Protein AF-A0A7V0QJ48-F1 (afdb_monomer)

Structure (mmCIF, N/CA/C/O backbone):
data_AF-A0A7V0QJ48-F1
#
_entry.id   AF-A0A7V0QJ48-F1
#
loop_
_atom_site.group_PDB
_atom_site.id
_atom_site.type_symbol
_atom_site.label_atom_id
_atom_site.label_alt_id
_atom_site.label_comp_id
_atom_site.label_asym_id
_atom_site.label_entity_id
_atom_site.label_seq_id
_atom_site.pdbx_PDB_ins_code
_atom_site.Cartn_x
_atom_site.Cartn_y
_atom_site.Cartn_z
_atom_site.occupancy
_atom_site.B_iso_or_equiv
_atom_site.auth_seq_id
_atom_site.auth_comp_id
_atom_site.auth_asym_id
_atom_site.auth_atom_id
_atom_site.pdbx_PDB_model_num
ATOM 1 N N . MET A 1 1 ? -5.048 -7.982 12.873 1.00 58.50 1 MET A N 1
ATOM 2 C CA . MET A 1 1 ? -5.982 -7.800 11.742 1.00 58.50 1 MET A CA 1
ATOM 3 C C . MET A 1 1 ? -7.217 -6.961 12.113 1.00 58.50 1 MET A C 1
ATOM 5 O O . MET A 1 1 ? -7.184 -5.761 11.868 1.00 58.50 1 MET A O 1
ATOM 9 N N . LYS A 1 2 ? -8.248 -7.500 12.799 1.00 65.44 2 LYS A N 1
ATOM 10 C CA . LYS A 1 2 ? -9.534 -6.794 13.062 1.00 65.44 2 LYS A CA 1
ATOM 11 C C . LYS A 1 2 ? -9.412 -5.415 13.733 1.00 65.44 2 LYS A C 1
ATOM 13 O O . LYS A 1 2 ? -10.101 -4.479 13.341 1.00 65.44 2 LYS A O 1
ATOM 18 N N . ASN A 1 3 ? -8.498 -5.264 14.695 1.00 86.25 3 ASN A N 1
ATOM 19 C CA . ASN A 1 3 ? -8.349 -4.010 15.442 1.00 86.25 3 ASN A CA 1
ATOM 20 C C . ASN A 1 3 ? -7.895 -2.829 14.558 1.00 86.25 3 ASN A C 1
ATOM 22 O O . ASN A 1 3 ? -8.369 -1.711 14.743 1.00 86.25 3 ASN A O 1
ATOM 26 N N . LEU A 1 4 ? -7.010 -3.057 13.576 1.00 91.31 4 LEU A N 1
ATOM 27 C CA . LEU A 1 4 ? -6.484 -1.968 12.746 1.00 91.31 4 LEU A CA 1
ATOM 28 C C . LEU A 1 4 ? -7.520 -1.474 11.731 1.00 91.31 4 LEU A C 1
ATOM 30 O O . LEU A 1 4 ? -7.678 -0.267 11.577 1.00 91.31 4 LEU A O 1
ATOM 34 N N . ILE A 1 5 ? -8.270 -2.390 11.113 1.00 93.69 5 ILE A N 1
ATOM 35 C CA . ILE A 1 5 ? -9.362 -2.052 10.189 1.00 93.69 5 ILE A CA 1
ATOM 36 C C . ILE A 1 5 ? -10.433 -1.235 10.920 1.00 93.69 5 ILE A C 1
ATOM 38 O O . ILE A 1 5 ? -10.793 -0.150 10.474 1.00 93.69 5 ILE A O 1
ATOM 42 N N . GLN A 1 6 ? -10.869 -1.683 12.103 1.00 93.81 6 GLN A N 1
ATOM 43 C CA . GLN A 1 6 ? -11.829 -0.936 12.924 1.00 93.81 6 GLN A CA 1
ATOM 44 C C . GLN A 1 6 ? -11.319 0.467 13.279 1.00 93.81 6 GLN A C 1
ATOM 46 O O . GLN A 1 6 ? -12.062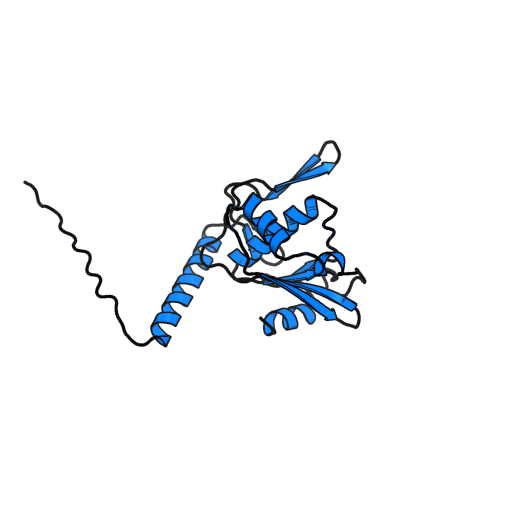 1.442 13.168 1.00 93.81 6 GLN A O 1
ATOM 51 N N . ARG A 1 7 ? -10.036 0.593 13.646 1.00 94.50 7 ARG A N 1
ATOM 52 C CA . ARG A 1 7 ? -9.396 1.895 13.887 1.00 94.50 7 ARG A CA 1
ATOM 53 C C . ARG A 1 7 ? -9.404 2.782 12.643 1.00 94.50 7 ARG A C 1
ATOM 55 O O . ARG A 1 7 ? -9.666 3.974 12.773 1.00 94.50 7 ARG A O 1
ATOM 62 N N . ALA A 1 8 ? -9.159 2.220 11.461 1.00 94.44 8 ALA A N 1
ATOM 63 C CA . ALA A 1 8 ? -9.242 2.935 10.187 1.00 94.44 8 ALA A CA 1
ATOM 64 C C . ALA A 1 8 ? -10.657 3.471 9.929 1.00 94.44 8 ALA A C 1
ATOM 66 O O . ALA A 1 8 ? -10.830 4.637 9.574 1.00 94.44 8 ALA A O 1
ATOM 67 N N . LEU A 1 9 ? -11.680 2.651 10.190 1.00 95.12 9 LEU A N 1
ATOM 68 C CA . LEU A 1 9 ? -13.079 3.022 9.976 1.00 95.12 9 LEU A CA 1
ATOM 69 C C . LEU A 1 9 ? -13.553 4.143 10.908 1.00 95.12 9 LEU A C 1
ATOM 71 O O . LEU A 1 9 ? -14.427 4.911 10.515 1.00 95.12 9 LEU A O 1
ATOM 75 N N . VAL A 1 10 ? -12.970 4.311 12.097 1.00 95.31 10 VAL A N 1
ATOM 76 C CA . VAL A 1 10 ? -13.309 5.425 13.009 1.00 95.31 10 VAL A CA 1
ATOM 77 C C . VAL A 1 10 ? -12.345 6.612 12.924 1.00 95.31 10 VAL A C 1
ATOM 79 O O . VAL A 1 10 ? -12.631 7.677 13.475 1.00 95.31 10 VAL A O 1
ATOM 82 N N . ALA A 1 11 ? -11.211 6.462 12.237 1.00 94.19 11 ALA A N 1
ATOM 83 C CA . ALA A 1 11 ? -10.222 7.521 12.105 1.00 94.19 11 ALA A CA 1
ATOM 84 C C . ALA A 1 11 ? -10.767 8.716 11.299 1.00 94.19 11 ALA A C 1
ATOM 86 O O . ALA A 1 11 ? -11.554 8.571 10.361 1.00 94.19 11 ALA A O 1
ATOM 87 N N . LYS A 1 12 ? -10.328 9.916 11.704 1.00 93.75 12 LYS A N 1
ATOM 88 C CA . LYS A 1 12 ? -10.677 11.213 11.090 1.00 93.75 12 LYS A CA 1
ATOM 89 C C . LYS A 1 12 ? -9.525 11.840 10.298 1.00 93.75 12 LYS A C 1
ATOM 91 O O . LYS A 1 12 ? -9.627 12.975 9.848 1.00 93.75 12 LYS A O 1
ATOM 96 N N . ARG A 1 13 ? -8.391 11.146 10.233 1.00 93.38 13 ARG A N 1
ATOM 97 C CA . ARG A 1 13 ? -7.185 11.555 9.516 1.00 93.38 13 ARG A CA 1
ATOM 98 C C . ARG A 1 13 ? -6.318 10.337 9.248 1.00 93.38 13 ARG A C 1
ATOM 100 O O . ARG A 1 13 ? -6.385 9.353 9.990 1.00 93.38 13 ARG A O 1
ATOM 107 N N . GLU A 1 14 ? -5.470 10.466 8.248 1.00 93.44 14 GLU A N 1
ATOM 108 C CA . GLU A 1 14 ? -4.444 9.487 7.922 1.00 93.44 14 GLU A CA 1
ATOM 109 C C . GLU A 1 14 ? -3.367 9.408 9.009 1.00 93.44 14 GLU A C 1
ATOM 111 O O . GLU A 1 14 ? -3.204 10.289 9.864 1.00 93.44 14 GLU A O 1
ATOM 116 N N . SER A 1 15 ? -2.620 8.311 8.990 1.00 93.12 15 SER A N 1
ATOM 117 C CA . SER A 1 15 ? -1.506 8.076 9.898 1.00 93.12 15 SER A CA 1
ATOM 118 C C . SER A 1 15 ? -0.453 7.192 9.239 1.00 93.12 15 SER A C 1
ATOM 120 O O . SER A 1 15 ? -0.623 6.719 8.116 1.00 93.12 15 SER A O 1
ATOM 122 N N . LYS A 1 16 ? 0.606 6.878 9.991 1.00 92.31 16 LYS A N 1
ATOM 123 C CA . LYS A 1 16 ? 1.624 5.918 9.554 1.00 92.31 16 LYS A CA 1
ATOM 124 C C . LYS A 1 16 ? 1.034 4.582 9.086 1.00 92.31 16 LYS A C 1
ATOM 126 O O . LYS A 1 16 ? 1.540 4.004 8.132 1.00 92.31 16 LYS A O 1
ATOM 131 N N . TYR A 1 17 ? -0.038 4.130 9.734 1.00 95.12 17 TYR A N 1
ATOM 132 C CA . TYR A 1 17 ? -0.639 2.813 9.512 1.00 95.12 17 TYR A CA 1
ATOM 133 C C . TYR A 1 17 ? -1.987 2.869 8.788 1.00 95.12 17 TYR A C 1
ATOM 135 O O . TYR A 1 17 ? -2.579 1.821 8.574 1.00 95.12 17 TYR A O 1
ATOM 143 N N . ILE A 1 18 ? -2.504 4.064 8.483 1.00 96.88 18 ILE A N 1
ATOM 144 C CA . ILE A 1 18 ? -3.827 4.259 7.874 1.00 96.88 18 ILE A CA 1
ATOM 145 C C . ILE A 1 18 ? -3.672 5.242 6.721 1.00 96.88 18 ILE A C 1
ATOM 147 O O . ILE A 1 18 ? -3.254 6.376 6.956 1.00 96.88 18 ILE A O 1
ATOM 151 N N . ASP A 1 19 ? -4.035 4.814 5.520 1.00 97.12 19 ASP A N 1
ATOM 152 C CA . ASP A 1 19 ? -4.019 5.628 4.305 1.00 97.12 19 ASP A CA 1
ATOM 153 C C . ASP A 1 19 ? -5.427 5.707 3.722 1.00 97.12 19 ASP A C 1
ATOM 155 O O . ASP A 1 19 ? -6.117 4.688 3.628 1.00 97.12 19 ASP A O 1
ATOM 159 N N . PHE A 1 20 ? -5.876 6.910 3.375 1.00 97.31 20 PHE A N 1
ATOM 160 C CA . PHE A 1 20 ? -7.198 7.130 2.807 1.00 97.31 20 PHE A CA 1
ATOM 161 C C . PHE A 1 20 ? -7.063 7.489 1.337 1.00 97.31 20 PHE A C 1
ATOM 163 O O . PHE A 1 20 ? -6.348 8.413 0.957 1.00 97.31 20 PHE A O 1
ATOM 170 N N . LYS A 1 21 ? -7.802 6.775 0.493 1.00 95.94 21 LYS A N 1
ATOM 171 C CA . LYS A 1 21 ? -7.893 7.087 -0.929 1.00 95.94 21 LYS A CA 1
ATOM 172 C C . LYS A 1 21 ? -9.340 7.359 -1.282 1.00 95.94 21 LYS A C 1
ATOM 174 O O . LYS A 1 21 ? -10.214 6.535 -1.033 1.00 95.94 21 LYS A O 1
ATOM 179 N N . SER A 1 22 ? -9.600 8.511 -1.889 1.00 96.12 22 SER A N 1
ATOM 180 C CA . SER A 1 22 ? -10.959 8.908 -2.272 1.00 96.12 22 SER A CA 1
ATOM 181 C C . SER A 1 22 ? -11.531 8.031 -3.380 1.00 96.12 22 SER A C 1
ATOM 183 O O . SER A 1 22 ? -12.736 7.784 -3.398 1.00 96.12 22 SER A O 1
ATOM 185 N N . ARG A 1 23 ? -10.658 7.573 -4.280 1.00 94.25 23 ARG A N 1
ATOM 186 C CA . ARG A 1 23 ? -10.936 6.704 -5.422 1.00 94.25 23 ARG A CA 1
ATOM 187 C C . ARG A 1 23 ? -9.690 5.893 -5.765 1.00 94.25 23 ARG A C 1
ATOM 189 O O . ARG A 1 23 ? -8.579 6.307 -5.425 1.00 94.25 23 ARG A O 1
ATOM 196 N N . LEU A 1 24 ? -9.879 4.791 -6.476 1.00 93.44 24 LEU A N 1
ATOM 197 C CA . LEU A 1 24 ? -8.798 4.008 -7.056 1.00 93.44 24 LEU A CA 1
ATOM 198 C C . LEU A 1 24 ? -9.280 3.391 -8.367 1.00 93.44 24 LEU A C 1
ATOM 200 O O . LEU A 1 24 ? -10.223 2.607 -8.355 1.00 93.44 24 LEU A O 1
ATOM 204 N N . ASP A 1 25 ? -8.649 3.771 -9.475 1.00 89.06 25 ASP A N 1
ATOM 205 C CA . ASP A 1 25 ? -9.036 3.330 -10.814 1.00 89.06 25 ASP A CA 1
ATOM 206 C C . ASP A 1 25 ? -7.866 2.617 -11.496 1.00 89.06 25 ASP A C 1
ATOM 208 O O . ASP A 1 25 ? -6.890 3.245 -11.910 1.00 89.06 25 ASP A O 1
ATOM 212 N N . PHE A 1 26 ? -7.957 1.292 -11.599 1.00 88.50 26 PHE A N 1
ATOM 213 C CA . PHE A 1 26 ? -6.922 0.452 -12.200 1.00 88.50 26 PHE A CA 1
ATOM 214 C C . PHE A 1 26 ? -6.891 0.494 -13.733 1.00 88.50 26 PHE A C 1
ATOM 216 O O . PHE A 1 26 ? -5.968 -0.073 -14.323 1.00 88.50 26 PHE A O 1
ATOM 223 N N . SER A 1 27 ? -7.839 1.182 -14.383 1.00 85.75 27 SER A N 1
ATOM 224 C CA . SER A 1 27 ? -7.733 1.497 -15.814 1.00 85.75 27 SER A CA 1
ATOM 225 C C . SER A 1 27 ? -6.639 2.535 -16.086 1.00 85.75 27 SER A C 1
ATOM 227 O O . SER A 1 27 ? -6.072 2.581 -17.179 1.00 85.75 27 SER A O 1
ATOM 229 N N . GLU A 1 28 ? -6.279 3.331 -15.075 1.00 86.38 28 GLU A N 1
ATOM 230 C CA . GLU A 1 28 ? -5.231 4.334 -15.169 1.00 86.38 28 GLU A CA 1
ATOM 231 C C . GLU A 1 28 ? -3.866 3.722 -14.772 1.00 86.38 28 GLU A C 1
ATOM 233 O O . GLU A 1 28 ? -3.677 3.305 -13.625 1.00 86.38 28 GLU A O 1
ATOM 238 N N . PRO A 1 29 ? -2.844 3.711 -15.657 1.00 83.12 29 PRO A N 1
ATOM 239 C CA . PRO A 1 29 ? -1.551 3.074 -15.362 1.00 83.12 29 PRO A CA 1
ATOM 240 C C . PRO A 1 29 ? -0.829 3.631 -14.126 1.00 83.12 29 PRO A C 1
ATOM 242 O O . PRO A 1 29 ? -0.035 2.939 -13.485 1.00 83.12 29 PRO A O 1
ATOM 245 N N . HIS A 1 30 ? -1.091 4.893 -13.783 1.00 89.44 30 HIS A N 1
ATOM 246 C CA . HIS A 1 30 ? -0.491 5.531 -12.618 1.00 89.44 30 HIS A CA 1
ATOM 247 C C . HIS A 1 30 ? -1.012 4.956 -11.296 1.00 89.44 30 HIS A C 1
ATOM 249 O O . HIS A 1 30 ? -0.238 4.856 -10.343 1.00 89.44 30 HIS A O 1
ATOM 255 N N . SER A 1 31 ? -2.278 4.530 -11.248 1.00 93.00 31 SER A N 1
ATOM 256 C CA . SER A 1 31 ? -2.903 3.950 -10.058 1.00 93.00 31 SER A CA 1
ATOM 257 C C . SER A 1 31 ? -2.169 2.697 -9.599 1.00 93.00 31 SER A C 1
ATOM 259 O O . SER A 1 31 ? -1.882 2.558 -8.413 1.00 93.00 31 SER A O 1
ATOM 261 N N . TRP A 1 32 ? -1.768 1.838 -10.541 1.00 94.19 32 TRP A N 1
ATOM 262 C CA . TRP A 1 32 ? -0.960 0.653 -10.248 1.00 94.19 32 TRP A CA 1
ATOM 263 C C . TRP A 1 32 ? 0.360 1.003 -9.571 1.00 94.19 32 TRP A C 1
ATOM 265 O O . TRP A 1 32 ? 0.713 0.413 -8.552 1.00 94.19 32 TRP A O 1
ATOM 275 N N . CYS A 1 33 ? 1.078 1.992 -10.103 1.00 95.56 33 CYS A N 1
ATOM 276 C CA . CYS A 1 33 ? 2.367 2.385 -9.545 1.00 95.56 33 CYS A CA 1
ATOM 277 C C . CYS A 1 33 ? 2.218 2.980 -8.135 1.00 95.56 33 CYS A C 1
ATOM 279 O O . CYS A 1 33 ? 3.010 2.672 -7.247 1.00 95.56 33 CYS A O 1
ATOM 281 N N . GLU A 1 34 ? 1.215 3.828 -7.906 1.00 95.44 34 GLU A N 1
ATOM 282 C CA . GLU A 1 34 ? 1.005 4.437 -6.588 1.00 95.44 34 GLU A CA 1
ATOM 283 C C . GLU A 1 34 ? 0.543 3.397 -5.551 1.00 95.44 34 GLU A C 1
ATOM 285 O O . GLU A 1 34 ? 1.065 3.385 -4.438 1.00 95.44 34 GLU A O 1
ATOM 290 N N . ILE A 1 35 ? -0.341 2.461 -5.921 1.00 96.06 35 ILE A N 1
ATOM 291 C CA . ILE A 1 35 ? -0.787 1.387 -5.018 1.00 96.06 35 ILE A CA 1
ATOM 292 C C . ILE A 1 35 ? 0.329 0.420 -4.660 1.00 96.06 35 ILE A C 1
ATOM 294 O O . ILE A 1 35 ? 0.520 0.142 -3.478 1.00 96.06 35 ILE A O 1
ATOM 298 N N . VAL A 1 36 ? 1.101 -0.050 -5.641 1.00 97.06 36 VAL A N 1
ATOM 299 C CA . VAL A 1 36 ? 2.251 -0.924 -5.375 1.00 97.06 36 VAL A CA 1
ATOM 300 C C . VAL A 1 36 ? 3.231 -0.233 -4.424 1.00 97.06 36 VAL A C 1
ATOM 302 O O . VAL A 1 36 ? 3.697 -0.840 -3.460 1.00 97.06 36 VAL A O 1
ATOM 305 N N . LYS A 1 37 ? 3.500 1.061 -4.636 1.00 97.88 37 LYS A N 1
ATOM 306 C CA . LYS A 1 37 ? 4.360 1.844 -3.743 1.00 97.88 37 LYS A CA 1
ATOM 307 C C . LYS A 1 37 ? 3.822 1.897 -2.319 1.00 97.88 37 LYS A C 1
ATOM 309 O O . LYS A 1 37 ? 4.594 1.715 -1.381 1.00 97.88 37 LYS A O 1
ATOM 314 N N . ASP A 1 38 ? 2.530 2.159 -2.156 1.00 97.75 38 ASP A N 1
ATOM 315 C CA . ASP A 1 38 ? 1.915 2.305 -0.840 1.00 97.75 38 ASP A CA 1
ATOM 316 C C . ASP A 1 38 ? 1.837 0.974 -0.087 1.00 97.75 38 ASP A C 1
ATOM 318 O O . ASP A 1 38 ? 2.163 0.941 1.101 1.00 97.75 38 ASP A O 1
ATOM 322 N N . ILE A 1 39 ? 1.504 -0.127 -0.772 1.00 97.94 39 ILE A N 1
ATOM 323 C CA . ILE A 1 39 ? 1.530 -1.481 -0.198 1.00 97.94 39 ILE A CA 1
ATOM 324 C C . ILE A 1 39 ? 2.942 -1.810 0.295 1.00 97.94 39 ILE A C 1
ATOM 326 O O . ILE A 1 39 ? 3.125 -2.127 1.471 1.00 97.94 39 ILE A O 1
ATOM 330 N N . ILE A 1 40 ? 3.962 -1.653 -0.553 1.00 98.31 40 ILE A N 1
ATOM 331 C CA . ILE A 1 40 ? 5.349 -1.955 -0.175 1.00 98.31 40 ILE A CA 1
ATOM 332 C C . ILE A 1 40 ? 5.844 -1.039 0.951 1.00 98.31 40 ILE A C 1
ATOM 334 O O . ILE A 1 40 ? 6.468 -1.507 1.906 1.00 98.31 40 ILE A O 1
ATOM 338 N N . ALA A 1 41 ? 5.529 0.257 0.903 1.00 98.06 41 ALA A N 1
ATOM 339 C CA . ALA A 1 41 ? 5.899 1.186 1.964 1.00 98.06 41 ALA A CA 1
ATOM 340 C C . ALA A 1 41 ? 5.251 0.819 3.307 1.00 98.06 41 ALA A C 1
ATOM 342 O O . ALA A 1 41 ? 5.910 0.908 4.352 1.00 98.06 41 ALA A O 1
ATOM 343 N N . MET A 1 42 ? 3.981 0.394 3.302 1.00 97.75 42 MET A N 1
ATOM 344 C CA . MET A 1 42 ? 3.306 -0.123 4.495 1.00 97.75 42 MET A CA 1
ATOM 345 C C . MET A 1 42 ? 3.970 -1.396 5.000 1.00 97.75 42 MET A C 1
ATOM 347 O O . MET A 1 42 ? 4.336 -1.449 6.177 1.00 97.75 42 MET A O 1
ATOM 351 N N . ALA A 1 43 ? 4.203 -2.371 4.124 1.00 97.69 43 ALA A N 1
ATOM 352 C CA . ALA A 1 43 ? 4.847 -3.630 4.471 1.00 97.69 43 ALA A CA 1
ATOM 353 C C . ALA A 1 43 ? 6.204 -3.395 5.157 1.00 97.69 43 ALA A C 1
ATOM 355 O O . ALA A 1 43 ? 6.434 -3.843 6.287 1.00 97.69 43 ALA A O 1
ATOM 356 N N . ASN A 1 44 ? 7.066 -2.575 4.550 1.00 97.50 44 ASN A N 1
ATOM 357 C CA . ASN A 1 44 ? 8.382 -2.212 5.089 1.00 97.50 44 ASN A CA 1
ATOM 358 C C . ASN A 1 44 ? 8.294 -1.513 6.457 1.00 97.50 44 ASN A C 1
ATOM 360 O O . ASN A 1 44 ? 9.172 -1.646 7.319 1.00 97.50 44 ASN A O 1
ATOM 364 N N . SER A 1 45 ? 7.188 -0.816 6.704 1.00 96.25 45 SER A N 1
ATOM 365 C CA . SER A 1 45 ? 6.948 -0.037 7.921 1.00 96.25 45 SER A CA 1
ATOM 366 C C . SER A 1 45 ? 6.297 -0.811 9.064 1.00 96.25 45 SER A C 1
ATOM 368 O O . SER A 1 45 ? 6.070 -0.220 10.125 1.00 96.25 45 SER A O 1
ATOM 370 N N . GLY A 1 46 ? 6.051 -2.111 8.881 1.00 94.25 46 GLY A N 1
ATOM 371 C CA . GLY A 1 46 ? 5.399 -2.969 9.871 1.00 94.25 46 GLY A CA 1
ATOM 372 C C . GLY A 1 46 ? 3.909 -3.198 9.614 1.00 94.25 46 GLY A C 1
ATOM 373 O O . GLY A 1 46 ? 3.199 -3.581 10.540 1.00 94.25 46 GLY A O 1
ATOM 374 N N . GLY A 1 47 ? 3.453 -2.969 8.385 1.00 96.12 47 GLY A N 1
ATOM 375 C CA . GLY A 1 47 ? 2.078 -3.169 7.948 1.00 96.12 47 GLY A CA 1
ATOM 376 C C . GLY A 1 47 ? 1.220 -1.911 8.054 1.00 96.12 47 GLY A C 1
ATOM 377 O O . GLY A 1 47 ? 1.663 -0.844 8.492 1.00 96.12 47 GLY A O 1
ATOM 378 N N . GLY A 1 48 ? -0.034 -2.033 7.639 1.00 97.06 48 GLY A N 1
ATOM 379 C CA . GLY A 1 48 ? -0.968 -0.920 7.597 1.00 97.06 48 GLY A CA 1
ATOM 380 C C . GLY A 1 48 ? -2.294 -1.288 6.949 1.00 97.06 48 GLY A C 1
ATOM 381 O O . GLY A 1 48 ? -2.590 -2.456 6.702 1.00 97.06 48 GLY A O 1
ATOM 382 N N . VAL A 1 49 ? -3.114 -0.273 6.711 1.00 97.62 49 VAL A N 1
ATOM 383 C CA . VAL A 1 49 ? -4.382 -0.415 6.010 1.00 97.62 49 VAL A CA 1
ATOM 384 C C . VAL A 1 49 ? -4.602 0.757 5.064 1.00 97.62 49 VAL A C 1
ATOM 386 O O . VAL A 1 49 ? -4.489 1.918 5.467 1.00 97.62 49 VAL A O 1
ATOM 389 N N . LEU A 1 50 ? -4.937 0.445 3.816 1.00 97.75 50 LEU A N 1
ATOM 390 C CA . LEU A 1 50 ? -5.438 1.404 2.842 1.00 97.75 50 LEU A CA 1
ATOM 391 C C . LEU A 1 50 ? -6.959 1.285 2.801 1.00 97.75 50 LEU A C 1
ATOM 393 O O . LEU A 1 50 ? -7.494 0.182 2.684 1.00 97.75 50 LEU A O 1
ATOM 397 N N . VAL A 1 51 ? -7.659 2.411 2.904 1.00 97.75 51 VAL A N 1
ATOM 398 C CA . VAL A 1 51 ? -9.121 2.464 2.820 1.00 97.75 51 VAL A CA 1
ATOM 399 C C . VAL A 1 51 ? -9.518 3.306 1.618 1.00 97.75 51 VAL A C 1
ATOM 401 O O . VAL A 1 51 ? -9.250 4.508 1.575 1.00 97.75 51 VAL A O 1
ATOM 404 N N . ILE A 1 52 ? -10.162 2.663 0.650 1.00 97.94 52 ILE A N 1
ATOM 405 C CA . ILE A 1 52 ? -10.590 3.261 -0.607 1.00 97.94 52 ILE A CA 1
ATOM 406 C C . ILE A 1 52 ? -12.067 3.652 -0.488 1.00 97.94 52 ILE A C 1
ATOM 408 O O . ILE A 1 52 ? -12.889 2.888 0.019 1.00 97.94 52 ILE A O 1
ATOM 412 N N . GLY A 1 53 ? -12.394 4.851 -0.966 1.00 97.31 53 GLY A N 1
ATOM 413 C CA . GLY A 1 53 ? -13.706 5.480 -0.844 1.00 97.31 53 GLY A CA 1
ATOM 414 C C . GLY A 1 53 ? -13.801 6.489 0.304 1.00 97.31 53 GLY A C 1
ATOM 415 O O . GLY A 1 53 ? -14.908 6.884 0.667 1.00 97.31 53 GLY A O 1
ATOM 416 N N . LEU A 1 54 ? -12.670 6.912 0.888 1.00 97.62 54 LEU A N 1
ATOM 417 C CA . LEU A 1 54 ? -12.616 7.931 1.944 1.00 97.62 54 LEU A CA 1
ATOM 418 C C . LEU A 1 54 ? -11.827 9.172 1.515 1.00 97.62 54 LEU A C 1
ATOM 420 O O . LEU A 1 54 ? -10.775 9.070 0.890 1.00 97.62 54 LEU A O 1
ATOM 424 N N . ASP A 1 55 ? -12.305 10.354 1.902 1.00 96.31 55 ASP A N 1
ATOM 425 C CA . ASP A 1 55 ? -11.525 11.590 1.819 1.00 96.31 55 ASP A CA 1
ATOM 426 C C . ASP A 1 55 ? -10.412 11.637 2.891 1.00 96.31 55 ASP A C 1
ATOM 428 O O . ASP A 1 55 ? -10.326 10.796 3.790 1.00 96.31 55 ASP A O 1
ATOM 432 N N . ASN A 1 56 ? -9.574 12.674 2.849 1.00 94.00 56 ASN A N 1
ATOM 433 C CA . ASN A 1 56 ? -8.487 12.877 3.817 1.00 94.00 56 ASN A CA 1
ATOM 434 C C . ASN A 1 56 ? -8.958 13.135 5.268 1.00 94.00 56 ASN A C 1
ATOM 436 O O . ASN A 1 56 ? -8.148 13.111 6.198 1.00 94.00 56 ASN A O 1
ATOM 440 N N . LYS A 1 57 ? -10.259 13.369 5.480 1.00 94.06 57 LYS A N 1
ATOM 441 C CA . LYS A 1 57 ? -10.913 13.516 6.790 1.00 94.06 57 LYS A CA 1
ATOM 442 C C . LYS A 1 57 ? -11.627 12.229 7.225 1.00 94.06 57 LYS A C 1
ATOM 444 O O . LYS A 1 57 ? -12.266 12.202 8.279 1.00 94.06 57 LYS A O 1
ATOM 449 N N . GLY A 1 58 ? -11.515 11.156 6.441 1.00 94.44 58 GLY A N 1
ATOM 450 C CA . GLY A 1 58 ? -12.149 9.870 6.694 1.00 94.44 58 GLY A CA 1
ATOM 451 C C . GLY A 1 58 ? -13.653 9.852 6.417 1.00 94.44 58 GLY A C 1
ATOM 452 O O . GLY A 1 58 ? -14.345 8.982 6.949 1.00 94.44 58 GLY A O 1
ATOM 453 N N . ASN A 1 59 ? -14.200 10.789 5.643 1.00 96.75 59 ASN A N 1
ATOM 454 C CA . ASN A 1 59 ? -15.603 10.752 5.231 1.00 96.75 59 ASN A CA 1
ATOM 455 C C . ASN A 1 59 ? -15.771 9.941 3.941 1.00 96.75 59 ASN A C 1
ATOM 457 O O . ASN A 1 59 ? -14.941 10.079 3.044 1.00 96.75 59 ASN A O 1
ATOM 461 N N . PRO A 1 60 ? -16.838 9.127 3.826 1.00 97.19 60 PRO A N 1
ATOM 462 C CA . PRO A 1 60 ? -17.157 8.442 2.580 1.00 97.19 60 PRO A CA 1
ATOM 463 C C . PRO A 1 60 ? -17.342 9.417 1.418 1.00 97.19 60 PRO A C 1
ATOM 465 O O . PRO A 1 60 ? -18.016 10.435 1.570 1.00 97.19 60 PRO A O 1
ATOM 468 N N . THR A 1 61 ? -16.761 9.090 0.268 1.00 96.62 61 THR A N 1
ATOM 469 C CA . THR A 1 61 ? -16.849 9.895 -0.961 1.00 96.62 61 THR A CA 1
ATOM 470 C C . THR A 1 61 ? -18.018 9.493 -1.857 1.00 96.62 61 THR A C 1
ATOM 472 O O . THR A 1 61 ? -18.355 10.234 -2.775 1.00 96.62 61 THR A O 1
ATOM 475 N N . GLY A 1 62 ? -18.629 8.330 -1.605 1.00 93.75 62 GLY A N 1
ATOM 476 C CA . GLY A 1 62 ? -19.641 7.737 -2.484 1.00 93.75 62 GLY A CA 1
ATOM 477 C C . GLY A 1 62 ? -19.063 6.984 -3.688 1.00 93.75 62 GLY A C 1
ATOM 478 O O . GLY A 1 62 ? -19.826 6.566 -4.550 1.00 93.75 62 GLY A O 1
ATOM 479 N N . PHE A 1 63 ? -17.739 6.812 -3.754 1.00 95.56 63 PHE A N 1
ATOM 480 C CA . PHE A 1 63 ? -17.080 5.969 -4.753 1.00 95.56 63 PHE A CA 1
ATOM 481 C C . PHE A 1 63 ? -17.575 4.518 -4.661 1.00 95.56 63 PHE A C 1
ATOM 483 O O . PHE A 1 63 ? -17.680 3.985 -3.557 1.00 95.56 63 PHE A O 1
ATOM 490 N N . ASP A 1 64 ? -17.848 3.887 -5.806 1.00 95.00 64 ASP A N 1
ATOM 491 C CA . ASP A 1 64 ? -18.167 2.460 -5.871 1.00 95.00 64 ASP A CA 1
ATOM 492 C C . ASP A 1 64 ? -16.873 1.632 -5.795 1.00 95.00 64 ASP A C 1
ATOM 494 O O . ASP A 1 64 ? -16.056 1.699 -6.716 1.00 95.00 64 ASP A O 1
ATOM 498 N N . PRO A 1 65 ? -16.649 0.864 -4.713 1.00 95.75 65 PRO A N 1
ATOM 499 C CA . PRO A 1 65 ? -15.423 0.099 -4.541 1.00 95.75 65 PRO A CA 1
ATOM 500 C C . PRO A 1 65 ? -15.378 -1.194 -5.363 1.00 95.75 65 PRO A C 1
ATOM 502 O O . PRO A 1 65 ? -14.352 -1.870 -5.299 1.00 95.75 65 PRO A O 1
ATOM 505 N N . ALA A 1 66 ? -16.436 -1.556 -6.102 1.00 95.06 66 ALA A N 1
ATOM 506 C CA . ALA A 1 66 ? -16.504 -2.817 -6.849 1.00 95.06 66 ALA A CA 1
ATOM 507 C C . ALA A 1 66 ? -15.251 -3.106 -7.704 1.00 95.06 66 ALA A C 1
ATOM 509 O O . ALA A 1 66 ? -14.679 -4.175 -7.522 1.00 95.06 66 ALA A O 1
ATOM 510 N N . PRO A 1 67 ? -14.688 -2.157 -8.486 1.00 92.88 67 PRO A N 1
ATOM 511 C CA . PRO A 1 67 ? -13.483 -2.427 -9.282 1.00 92.88 67 PRO A CA 1
ATOM 512 C C . PRO A 1 67 ? -12.241 -2.808 -8.463 1.00 92.88 67 PRO A C 1
ATOM 514 O O . PRO A 1 67 ? -11.314 -3.414 -8.990 1.00 92.88 67 PRO A O 1
ATOM 517 N N . VAL A 1 68 ? -12.189 -2.412 -7.187 1.00 94.88 68 VAL A N 1
ATOM 518 C CA . VAL A 1 68 ? -11.103 -2.777 -6.268 1.00 94.88 68 VAL A CA 1
ATOM 519 C C . VAL A 1 68 ? -11.398 -4.104 -5.578 1.00 94.88 68 VAL A C 1
ATOM 521 O O . VAL A 1 68 ? -10.476 -4.871 -5.338 1.00 94.88 68 VAL A O 1
ATOM 524 N N . LEU A 1 69 ? -12.664 -4.365 -5.244 1.00 95.38 69 LEU A N 1
ATOM 525 C CA . LEU A 1 69 ? -13.104 -5.598 -4.585 1.00 95.38 69 LEU A CA 1
ATOM 526 C C . LEU A 1 69 ? -13.100 -6.806 -5.524 1.00 95.38 69 LEU A C 1
ATOM 528 O O . LEU A 1 69 ? -12.841 -7.914 -5.072 1.00 95.38 69 LEU A O 1
ATOM 532 N N . ASP A 1 70 ? -13.363 -6.581 -6.809 1.00 94.19 70 ASP A N 1
ATOM 533 C CA . ASP A 1 70 ? -13.354 -7.610 -7.852 1.00 94.19 70 ASP A CA 1
ATOM 534 C C . ASP A 1 70 ? -11.928 -7.943 -8.325 1.00 94.19 70 ASP A C 1
ATOM 536 O O . ASP A 1 70 ? -11.731 -8.828 -9.160 1.00 94.19 70 ASP A O 1
ATOM 540 N N . LEU A 1 71 ? -10.925 -7.217 -7.825 1.00 92.19 71 LEU A N 1
ATOM 541 C CA . LEU A 1 71 ? -9.534 -7.449 -8.166 1.00 92.19 71 LEU A CA 1
ATOM 542 C C . LEU A 1 71 ? -9.025 -8.718 -7.480 1.00 92.19 71 LEU A C 1
ATOM 544 O O . LEU A 1 71 ? -9.064 -8.833 -6.256 1.00 92.19 71 LEU A O 1
ATOM 548 N N . ASP A 1 72 ? -8.481 -9.635 -8.273 1.00 92.69 72 ASP A N 1
ATOM 549 C CA . ASP A 1 72 ? -7.772 -10.800 -7.754 1.00 92.69 72 ASP A CA 1
ATOM 550 C C . ASP A 1 72 ? -6.438 -10.365 -7.120 1.00 92.69 72 ASP A C 1
ATOM 552 O O . ASP A 1 72 ? -5.639 -9.645 -7.732 1.00 92.69 72 ASP A O 1
ATOM 556 N N . GLU A 1 73 ? -6.189 -10.810 -5.888 1.00 94.25 73 GLU A N 1
ATOM 557 C CA . GLU A 1 73 ? -4.947 -10.556 -5.154 1.00 94.25 73 GLU A CA 1
ATOM 558 C C . GLU A 1 73 ? -3.724 -11.047 -5.943 1.00 94.25 73 GLU A C 1
ATOM 560 O O . GLU A 1 73 ? -2.694 -10.372 -5.941 1.00 94.25 73 GLU A O 1
ATOM 565 N N . ALA A 1 74 ? -3.859 -12.125 -6.725 1.00 95.31 74 ALA A N 1
ATOM 566 C CA . ALA A 1 74 ? -2.793 -12.627 -7.591 1.00 95.31 74 ALA A CA 1
ATOM 567 C C . ALA A 1 74 ? -2.334 -11.586 -8.629 1.00 95.31 74 ALA A C 1
ATOM 569 O O . ALA A 1 74 ? -1.138 -11.432 -8.868 1.00 95.31 74 ALA A O 1
ATOM 570 N N . VAL A 1 75 ? -3.256 -10.790 -9.186 1.00 94.94 75 VAL A N 1
ATOM 571 C CA . VAL A 1 75 ? -2.919 -9.731 -10.158 1.00 94.94 75 VAL A CA 1
ATOM 572 C C . VAL A 1 75 ? -2.092 -8.628 -9.495 1.00 94.94 75 VAL A C 1
ATOM 574 O O . VAL A 1 75 ? -1.172 -8.067 -10.099 1.00 94.94 75 VAL A O 1
ATOM 577 N N . VAL A 1 76 ? -2.397 -8.308 -8.236 1.00 95.25 76 VAL A N 1
ATOM 578 C CA . VAL A 1 76 ? -1.611 -7.346 -7.456 1.00 95.25 76 VAL A CA 1
ATOM 579 C C . VAL A 1 76 ? -0.236 -7.922 -7.136 1.00 95.25 76 VAL A C 1
ATOM 581 O O . VAL A 1 76 ? 0.756 -7.211 -7.302 1.00 95.25 76 VAL A O 1
ATOM 584 N N . THR A 1 77 ? -0.155 -9.193 -6.741 1.00 97.12 77 THR A N 1
ATOM 585 C CA . THR A 1 77 ? 1.109 -9.891 -6.475 1.00 97.12 77 THR A CA 1
ATOM 586 C C . THR A 1 77 ? 2.011 -9.925 -7.708 1.00 97.12 77 THR A C 1
ATOM 588 O O . THR A 1 77 ? 3.170 -9.522 -7.601 1.00 97.12 77 THR A O 1
ATOM 591 N N . ASP A 1 78 ? 1.487 -10.272 -8.886 1.00 97.12 78 ASP A N 1
ATOM 592 C CA . ASP A 1 78 ? 2.231 -10.258 -10.155 1.00 97.12 78 ASP A CA 1
ATOM 593 C C . ASP A 1 78 ? 2.751 -8.851 -10.490 1.00 97.12 78 ASP A C 1
ATOM 595 O O . ASP A 1 78 ? 3.888 -8.650 -10.937 1.00 97.12 78 ASP A O 1
ATOM 599 N N . CYS A 1 79 ? 1.921 -7.833 -10.244 1.00 95.19 79 CYS A N 1
ATOM 600 C CA . CYS A 1 79 ? 2.305 -6.443 -10.449 1.00 95.19 79 CYS A CA 1
ATOM 601 C C . CYS A 1 79 ? 3.419 -6.017 -9.481 1.00 95.19 79 CYS A C 1
ATOM 603 O O . CYS A 1 79 ? 4.354 -5.326 -9.890 1.00 95.19 79 CYS A O 1
ATOM 605 N N . ILE A 1 80 ? 3.368 -6.449 -8.219 1.00 97.56 80 ILE A N 1
ATOM 606 C CA . ILE A 1 80 ? 4.436 -6.210 -7.244 1.00 97.56 80 ILE A CA 1
ATOM 607 C C . ILE A 1 80 ? 5.723 -6.917 -7.683 1.00 97.56 80 ILE A C 1
ATOM 609 O O . ILE A 1 80 ? 6.766 -6.261 -7.769 1.00 97.56 80 ILE A O 1
ATOM 613 N N . GLU A 1 81 ? 5.652 -8.204 -8.029 1.00 98.00 81 GLU A N 1
ATOM 614 C CA . GLU A 1 81 ? 6.796 -9.010 -8.466 1.00 98.00 81 GLU A CA 1
ATOM 615 C C . GLU A 1 81 ? 7.509 -8.360 -9.654 1.00 98.00 81 GLU A C 1
ATOM 617 O O . GLU A 1 81 ? 8.736 -8.231 -9.663 1.00 98.00 81 GLU A O 1
ATOM 622 N N . LYS A 1 82 ? 6.752 -7.837 -10.625 1.00 97.31 82 LYS A N 1
ATOM 623 C CA . LYS A 1 82 ? 7.307 -7.121 -11.780 1.00 97.31 82 LYS A CA 1
ATOM 624 C C . LYS A 1 82 ? 8.299 -6.024 -11.381 1.00 97.31 82 LYS A C 1
ATOM 626 O O . LYS A 1 82 ? 9.282 -5.825 -12.112 1.00 97.31 82 LYS A O 1
ATOM 631 N N . TYR A 1 83 ? 8.046 -5.311 -10.280 1.00 97.81 83 TYR A N 1
ATOM 632 C CA . TYR A 1 83 ? 8.842 -4.167 -9.828 1.00 97.81 83 TYR A CA 1
ATOM 633 C C . TYR A 1 83 ? 9.826 -4.477 -8.694 1.00 97.81 83 TYR A C 1
ATOM 635 O O . TYR A 1 83 ? 10.801 -3.736 -8.547 1.00 97.81 83 TYR A O 1
ATOM 643 N N . THR A 1 84 ? 9.602 -5.531 -7.908 1.00 97.81 84 THR A N 1
ATOM 644 C CA . THR A 1 84 ? 10.419 -5.876 -6.726 1.00 97.81 84 THR A CA 1
ATOM 645 C C . THR A 1 84 ? 11.219 -7.167 -6.898 1.00 97.81 84 THR A C 1
ATOM 647 O O . THR A 1 84 ? 12.214 -7.359 -6.206 1.00 97.81 84 THR A O 1
ATOM 650 N N . GLY A 1 85 ? 10.820 -8.035 -7.831 1.00 97.31 85 GLY A N 1
ATOM 651 C CA . GLY A 1 85 ? 11.348 -9.392 -7.978 1.00 97.31 85 GLY A CA 1
ATOM 652 C C . GLY A 1 85 ? 10.885 -10.356 -6.881 1.00 97.31 85 GLY A C 1
ATOM 653 O O . GLY A 1 85 ? 11.477 -11.420 -6.736 1.00 97.31 85 GLY A O 1
ATOM 654 N N . ILE A 1 86 ? 9.881 -9.976 -6.083 1.00 96.25 86 ILE A N 1
ATOM 655 C CA . ILE A 1 86 ? 9.357 -10.771 -4.969 1.00 96.25 86 ILE A CA 1
ATOM 656 C C . ILE A 1 86 ? 7.853 -10.960 -5.150 1.00 96.25 86 ILE A C 1
ATOM 658 O O . ILE A 1 86 ? 7.120 -9.980 -5.301 1.00 96.25 86 ILE A O 1
ATOM 662 N N . GLN A 1 87 ? 7.399 -12.208 -5.042 1.00 95.88 87 GLN A N 1
ATOM 663 C CA . GLN A 1 87 ? 5.985 -12.539 -4.889 1.00 95.88 87 GLN A CA 1
ATOM 664 C C . GLN A 1 87 ? 5.542 -12.198 -3.469 1.00 95.88 87 GLN A C 1
ATOM 666 O O . GLN A 1 87 ? 5.743 -12.963 -2.530 1.00 95.88 87 GLN A O 1
ATOM 671 N N . PHE A 1 88 ? 5.027 -10.985 -3.300 1.00 96.62 88 PHE A N 1
ATOM 672 C CA . PHE A 1 88 ? 4.469 -10.527 -2.036 1.00 96.62 88 PHE A CA 1
ATOM 673 C C . PHE A 1 88 ? 2.960 -10.771 -2.033 1.00 96.62 88 PHE A C 1
ATOM 675 O O . PHE A 1 88 ? 2.247 -10.200 -2.855 1.00 96.62 88 PHE A O 1
ATOM 682 N N . ASP A 1 89 ? 2.492 -11.589 -1.097 1.00 95.06 89 ASP A N 1
ATOM 683 C CA . ASP A 1 89 ? 1.097 -12.018 -0.925 1.00 95.06 89 ASP A CA 1
ATOM 684 C C . ASP A 1 89 ? 0.560 -11.733 0.491 1.00 95.06 89 ASP A C 1
ATOM 686 O O . ASP A 1 89 ? -0.586 -12.034 0.809 1.00 95.06 89 ASP A O 1
ATOM 690 N N . ALA A 1 90 ? 1.364 -11.103 1.354 1.00 96.44 90 ALA A N 1
ATOM 691 C CA . ALA A 1 90 ? 0.991 -10.790 2.733 1.00 96.44 90 ALA A CA 1
ATOM 692 C C . ALA A 1 90 ? 0.115 -9.521 2.819 1.00 96.44 90 ALA A C 1
ATOM 694 O O . ALA A 1 90 ? 0.418 -8.555 3.531 1.00 96.44 90 ALA A O 1
ATOM 695 N N . PHE A 1 91 ? -0.972 -9.499 2.051 1.00 97.31 91 PHE A N 1
ATOM 696 C CA . PHE A 1 91 ? -2.028 -8.497 2.100 1.00 97.31 91 PHE A CA 1
ATOM 697 C C . PHE A 1 91 ? -3.381 -9.149 1.800 1.00 97.31 91 PHE A C 1
ATOM 699 O O . PHE A 1 91 ? -3.439 -10.243 1.264 1.00 97.31 91 PHE A O 1
ATOM 706 N N . THR A 1 92 ? -4.474 -8.481 2.166 1.00 96.94 92 THR A N 1
ATOM 707 C CA . THR A 1 92 ? -5.835 -8.947 1.858 1.00 96.94 92 THR A CA 1
ATOM 708 C C . THR A 1 92 ? -6.715 -7.795 1.408 1.00 96.94 92 THR A C 1
ATOM 710 O O . THR A 1 92 ? -6.612 -6.689 1.954 1.00 96.94 92 THR A O 1
ATOM 713 N N . ILE A 1 93 ? -7.599 -8.049 0.446 1.00 96.88 93 ILE A N 1
ATOM 714 C CA . ILE A 1 93 ? -8.620 -7.112 -0.025 1.00 96.88 93 ILE A CA 1
ATOM 715 C C . ILE A 1 93 ? -9.973 -7.546 0.543 1.00 96.88 93 ILE A C 1
ATOM 717 O O . ILE A 1 93 ? -10.381 -8.698 0.447 1.00 96.88 93 ILE A O 1
ATOM 721 N N . SER A 1 94 ? -10.687 -6.624 1.187 1.00 96.31 94 SER A N 1
ATOM 722 C CA . SER A 1 94 ? -11.989 -6.925 1.786 1.00 96.31 94 SER A CA 1
ATOM 723 C C . SER A 1 94 ? -12.954 -5.753 1.707 1.00 96.31 94 SER A C 1
ATOM 725 O O . SER A 1 94 ? -12.555 -4.587 1.719 1.00 96.31 94 SER A O 1
ATOM 727 N N . GLU A 1 95 ? -14.246 -6.067 1.679 1.00 97.38 95 GLU A N 1
ATOM 728 C CA . GLU A 1 95 ? -15.300 -5.065 1.783 1.00 97.38 95 GLU A CA 1
ATOM 729 C C . GLU A 1 95 ? -15.525 -4.657 3.243 1.00 97.38 95 GLU A C 1
ATOM 731 O O . GLU A 1 95 ? -15.577 -5.491 4.149 1.00 97.38 95 GLU A O 1
ATOM 736 N N . GLN A 1 96 ? -15.687 -3.354 3.470 1.00 96.75 96 GLN A N 1
ATOM 737 C CA . GLN A 1 96 ? -16.141 -2.790 4.738 1.00 96.75 96 GLN A CA 1
ATOM 738 C C . GLN A 1 96 ? -17.246 -1.759 4.499 1.00 96.75 96 GLN A C 1
ATOM 740 O O . GLN A 1 96 ? -17.408 -1.234 3.399 1.00 96.75 96 GLN A O 1
ATOM 745 N N . THR A 1 97 ? -17.988 -1.415 5.551 1.00 96.12 97 THR A N 1
ATOM 746 C CA . THR A 1 97 ? -19.048 -0.400 5.479 1.00 96.12 97 THR A CA 1
ATOM 747 C C . THR A 1 97 ? -18.800 0.726 6.476 1.00 96.12 97 THR A C 1
ATOM 749 O O . THR A 1 97 ? -18.498 0.486 7.647 1.00 96.12 97 THR A O 1
ATOM 752 N N . LYS A 1 98 ? -18.984 1.978 6.042 1.00 95.81 98 LYS A N 1
ATOM 753 C CA . LYS A 1 98 ? -18.960 3.162 6.915 1.00 95.81 98 LYS A CA 1
ATOM 754 C C . LYS A 1 98 ? -20.122 4.083 6.578 1.00 95.81 98 LYS A C 1
ATOM 756 O O . LYS A 1 98 ? -20.222 4.576 5.462 1.00 95.81 98 LYS A O 1
ATOM 761 N N . LYS A 1 99 ? -20.988 4.354 7.563 1.00 93.88 99 LYS A N 1
ATOM 762 C CA . LYS A 1 99 ? -22.176 5.220 7.400 1.00 93.88 99 LYS A CA 1
ATOM 763 C C . LYS A 1 99 ? -23.069 4.805 6.209 1.00 93.88 99 LYS A C 1
ATOM 765 O O . LYS A 1 99 ? -23.581 5.667 5.508 1.00 93.88 99 LYS A O 1
ATOM 770 N N . GLY A 1 100 ? -23.209 3.500 5.961 1.00 94.06 100 GLY A N 1
ATOM 771 C CA . GLY A 1 100 ? -24.000 2.956 4.847 1.00 94.06 100 GLY A CA 1
ATOM 772 C C . GLY A 1 100 ? -23.299 2.930 3.483 1.00 94.06 100 GLY A C 1
ATOM 773 O O . GLY A 1 100 ? -23.855 2.377 2.545 1.00 94.06 100 GLY A O 1
ATOM 774 N N . TYR A 1 101 ? -22.080 3.466 3.368 1.00 97.00 101 TYR A N 1
ATOM 775 C CA . TYR A 1 101 ? -21.284 3.396 2.142 1.00 97.00 101 TYR A CA 1
ATOM 776 C C . TYR A 1 101 ? -20.350 2.187 2.172 1.00 97.00 101 TYR A C 1
ATOM 778 O O . TYR A 1 101 ? -19.687 1.946 3.188 1.00 97.00 101 TYR A O 1
ATOM 786 N N . ARG A 1 102 ? -20.290 1.456 1.055 1.00 97.62 102 ARG A N 1
ATOM 787 C CA . ARG A 1 102 ? -19.322 0.377 0.819 1.00 97.62 102 ARG A CA 1
ATOM 788 C C . ARG A 1 102 ? -17.934 0.975 0.596 1.00 97.62 102 ARG A C 1
ATOM 790 O O . ARG A 1 102 ? -17.805 2.023 -0.028 1.00 97.62 102 ARG A O 1
ATOM 797 N N . LEU A 1 103 ? -16.910 0.308 1.112 1.00 98.06 103 LEU A N 1
ATOM 798 C CA . LEU A 1 103 ? -15.503 0.685 1.005 1.00 98.06 103 LEU A CA 1
ATOM 799 C C . LEU A 1 103 ? -14.678 -0.559 0.673 1.00 98.06 103 LEU A C 1
ATOM 801 O O . LEU A 1 103 ? -14.975 -1.639 1.189 1.00 98.06 103 LEU A O 1
ATOM 805 N N . ALA A 1 104 ? -13.606 -0.392 -0.100 1.00 97.88 104 ALA A N 1
ATOM 806 C CA . ALA A 1 104 ? -12.576 -1.419 -0.222 1.00 97.88 104 ALA A CA 1
ATOM 807 C C . ALA A 1 104 ? -11.468 -1.162 0.798 1.00 97.88 104 ALA A C 1
ATOM 809 O O . ALA A 1 104 ? -11.016 -0.028 0.984 1.00 97.88 104 ALA A O 1
ATOM 810 N N . VAL A 1 105 ? -11.031 -2.222 1.465 1.00 97.69 105 VAL A N 1
ATOM 811 C CA . VAL A 1 105 ? -9.968 -2.179 2.460 1.00 97.69 105 VAL A CA 1
ATOM 812 C C . VAL A 1 105 ? -8.873 -3.148 2.065 1.00 97.69 105 VAL A C 1
ATOM 814 O O . VAL A 1 105 ? -9.117 -4.348 1.987 1.00 97.69 105 VAL A O 1
ATOM 817 N N . ILE A 1 106 ? -7.667 -2.613 1.880 1.00 97.62 106 ILE A N 1
ATOM 818 C CA . ILE A 1 106 ? -6.451 -3.395 1.663 1.00 97.62 106 ILE A CA 1
ATOM 819 C C . ILE A 1 106 ? -5.687 -3.423 2.984 1.00 97.62 106 ILE A C 1
ATOM 821 O O . ILE A 1 106 ? -5.147 -2.403 3.422 1.00 97.62 106 ILE A O 1
ATOM 825 N N . PHE A 1 107 ? -5.672 -4.571 3.653 1.00 97.75 107 PHE A N 1
ATOM 826 C CA . PHE A 1 107 ? -4.861 -4.785 4.847 1.00 97.75 107 PHE A CA 1
ATOM 827 C C . PHE A 1 107 ? -3.502 -5.339 4.432 1.00 97.75 107 PHE A C 1
ATOM 829 O O . PHE A 1 107 ? -3.451 -6.332 3.723 1.00 97.75 107 PHE A O 1
ATOM 836 N N . VAL A 1 108 ? -2.415 -4.713 4.882 1.00 98.06 108 VAL A N 1
ATOM 837 C CA . VAL A 1 108 ? -1.044 -5.085 4.513 1.00 98.06 108 VAL A CA 1
ATOM 838 C C . VAL A 1 108 ? -0.285 -5.518 5.757 1.00 98.06 108 VAL A C 1
ATOM 840 O O . VAL A 1 108 ? -0.237 -4.785 6.753 1.00 98.06 108 VAL A O 1
ATOM 843 N N . GLU A 1 109 ? 0.340 -6.687 5.702 1.00 96.25 109 GLU A N 1
ATOM 844 C CA . GLU A 1 109 ? 1.175 -7.198 6.781 1.00 96.25 109 GLU A CA 1
ATOM 845 C C . GLU A 1 109 ? 2.591 -6.627 6.733 1.00 96.25 109 GLU A C 1
ATOM 847 O O . GLU A 1 109 ? 3.098 -6.184 5.704 1.00 96.25 109 GLU A O 1
ATOM 852 N N . GLY A 1 110 ? 3.233 -6.588 7.899 1.00 94.94 110 GLY A N 1
ATOM 853 C CA . GLY A 1 110 ? 4.604 -6.116 8.012 1.00 94.94 110 GLY A CA 1
ATOM 854 C C . GLY A 1 110 ? 5.597 -7.176 7.560 1.00 94.94 110 GLY A C 1
ATOM 855 O O . GLY A 1 110 ? 5.537 -8.306 8.031 1.00 94.94 110 GLY A O 1
ATOM 856 N N . VAL A 1 111 ? 6.571 -6.788 6.739 1.00 94.38 111 VAL A N 1
ATOM 857 C CA . VAL A 1 111 ? 7.663 -7.690 6.350 1.00 94.38 111 VAL A CA 1
ATOM 858 C C . VAL A 1 111 ? 8.818 -7.650 7.334 1.00 94.38 111 VAL A C 1
ATOM 860 O O . VAL A 1 111 ? 9.026 -6.673 8.080 1.00 94.38 111 VAL A O 1
ATOM 863 N N . SER A 1 112 ? 9.578 -8.742 7.305 1.00 89.25 112 SER A N 1
ATOM 864 C CA . SER A 1 112 ? 10.788 -8.897 8.088 1.00 89.25 112 SER A CA 1
ATOM 865 C C . SER A 1 112 ? 11.984 -8.193 7.489 1.00 89.25 112 SER A C 1
ATOM 867 O O . SER A 1 112 ? 12.651 -7.404 8.158 1.00 89.25 112 SER A O 1
ATOM 869 N N . ILE A 1 113 ? 12.197 -8.412 6.206 1.00 92.44 113 ILE A N 1
ATOM 870 C CA . ILE A 1 113 ? 13.263 -7.789 5.447 1.00 92.44 113 ILE A CA 1
ATOM 871 C C . ILE A 1 113 ? 12.610 -6.743 4.542 1.00 92.44 113 ILE A C 1
ATOM 873 O O . ILE A 1 113 ? 11.680 -7.091 3.813 1.00 92.44 113 ILE A O 1
ATOM 877 N N . PRO A 1 114 ? 13.037 -5.466 4.594 1.00 96.75 114 PRO A N 1
ATOM 878 C CA . PRO A 1 114 ? 12.482 -4.443 3.721 1.00 96.75 114 PRO A CA 1
ATOM 879 C C . PRO A 1 114 ? 12.622 -4.806 2.240 1.00 96.75 114 PRO A C 1
ATOM 881 O O . PRO A 1 114 ? 13.708 -5.142 1.771 1.00 96.75 114 PRO A O 1
ATOM 884 N N . ILE A 1 115 ? 11.519 -4.691 1.509 1.00 97.81 115 ILE A N 1
ATOM 885 C CA . ILE A 1 115 ? 11.432 -4.931 0.073 1.00 97.81 115 ILE A CA 1
ATOM 886 C C . ILE A 1 115 ? 11.963 -3.707 -0.678 1.00 97.81 115 ILE A C 1
ATOM 888 O O . ILE A 1 115 ? 11.552 -2.568 -0.423 1.00 97.81 115 ILE A O 1
ATOM 892 N N . VAL A 1 116 ? 12.868 -3.960 -1.622 1.00 97.88 116 VAL A N 1
ATOM 893 C CA . VAL A 1 116 ? 13.507 -2.960 -2.485 1.00 97.88 116 VAL A CA 1
ATOM 894 C C . VAL A 1 116 ? 12.836 -2.988 -3.859 1.00 97.88 116 VAL A C 1
ATOM 896 O O . VAL A 1 116 ? 12.547 -4.057 -4.393 1.00 97.88 116 VAL A O 1
ATOM 899 N N . PHE A 1 117 ? 12.635 -1.824 -4.471 1.00 98.25 117 PHE A N 1
ATOM 900 C CA . PHE A 1 117 ? 12.246 -1.755 -5.878 1.00 98.25 117 PHE A CA 1
ATOM 901 C C . PHE A 1 117 ? 13.454 -1.995 -6.785 1.00 98.25 117 PHE A C 1
ATOM 903 O O . PHE A 1 117 ? 14.447 -1.281 -6.686 1.00 98.25 117 PHE A O 1
ATOM 910 N 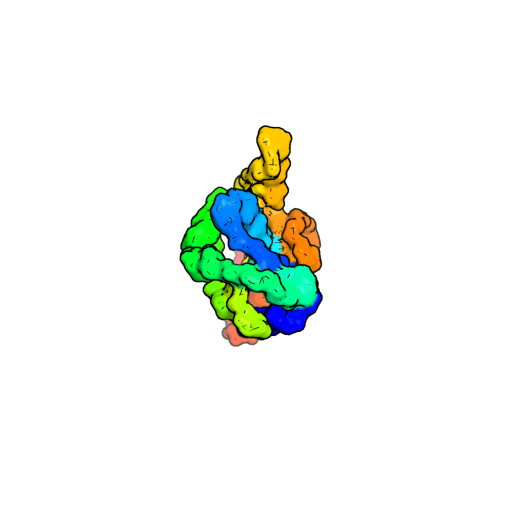N . ILE A 1 118 ? 13.372 -2.957 -7.703 1.00 98.06 118 ILE A N 1
ATOM 911 C CA . ILE A 1 118 ? 14.439 -3.267 -8.672 1.00 98.06 118 ILE A CA 1
ATOM 912 C C . ILE A 1 118 ? 14.212 -2.605 -10.037 1.00 98.06 118 ILE A C 1
ATOM 914 O O . ILE A 1 118 ? 15.142 -2.493 -10.833 1.00 98.06 118 ILE A O 1
ATOM 918 N N . LYS A 1 119 ? 12.991 -2.129 -10.309 1.00 97.56 119 LYS A N 1
ATOM 919 C CA . LYS A 1 119 ? 12.634 -1.371 -11.519 1.00 97.56 119 LYS A CA 1
ATOM 920 C C . LYS A 1 119 ? 11.907 -0.076 -11.144 1.00 97.56 119 LYS A C 1
ATOM 922 O O . LYS A 1 119 ? 11.198 -0.060 -10.138 1.00 97.56 119 LYS A O 1
ATOM 927 N N . PRO A 1 120 ? 12.050 1.006 -11.931 1.00 97.00 120 PRO A N 1
ATOM 928 C CA . PRO A 1 120 ? 11.302 2.233 -11.695 1.00 97.00 120 PRO A CA 1
ATOM 929 C C . PRO A 1 120 ? 9.831 2.076 -12.105 1.00 97.00 120 PRO A C 1
ATOM 931 O O . PRO A 1 120 ? 9.513 1.404 -13.088 1.00 97.00 120 PRO A O 1
ATOM 934 N N . GLY A 1 121 ? 8.944 2.747 -11.375 1.00 95.81 121 GLY A N 1
ATOM 935 C CA . GLY A 1 121 ? 7.531 2.892 -11.714 1.00 95.81 121 GLY A CA 1
ATOM 936 C C . GLY A 1 121 ? 7.276 4.285 -12.266 1.00 95.81 121 GLY A C 1
ATOM 937 O O . GLY A 1 121 ? 7.019 5.211 -11.495 1.00 95.81 121 GLY A O 1
ATOM 938 N N . THR A 1 122 ? 7.373 4.447 -13.585 1.00 94.19 122 THR A N 1
ATOM 939 C CA . THR A 1 122 ? 7.197 5.737 -14.272 1.00 94.19 122 THR A CA 1
ATOM 940 C C . THR A 1 122 ? 5.954 5.702 -15.151 1.00 94.19 122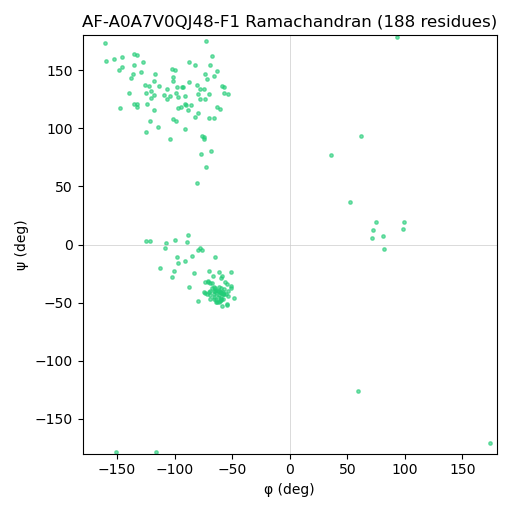 THR A C 1
ATOM 942 O O . THR A 1 122 ? 5.731 4.734 -15.874 1.00 94.19 122 THR A O 1
ATOM 945 N N . TYR A 1 123 ? 5.161 6.771 -15.121 1.00 91.31 123 TYR A N 1
ATOM 946 C CA . TYR A 1 123 ? 3.964 6.924 -15.946 1.00 91.31 123 TYR A CA 1
ATOM 947 C C . TYR A 1 123 ? 3.882 8.322 -16.565 1.00 91.31 123 TYR A C 1
ATOM 949 O O . TYR A 1 123 ? 4.433 9.296 -16.042 1.00 91.31 123 TYR A O 1
ATOM 957 N N . ALA A 1 124 ? 3.191 8.427 -17.699 1.00 87.12 124 ALA A N 1
ATOM 958 C CA . ALA A 1 124 ? 2.916 9.705 -18.343 1.00 87.12 124 ALA A CA 1
ATOM 959 C C . ALA A 1 124 ? 1.829 10.471 -17.570 1.00 87.12 124 ALA A C 1
ATOM 961 O O . ALA A 1 124 ? 0.804 9.907 -17.198 1.00 87.12 124 ALA A O 1
ATOM 962 N N . VAL A 1 125 ? 2.066 11.759 -17.324 1.00 83.75 125 VAL A N 1
ATOM 963 C CA . VAL A 1 1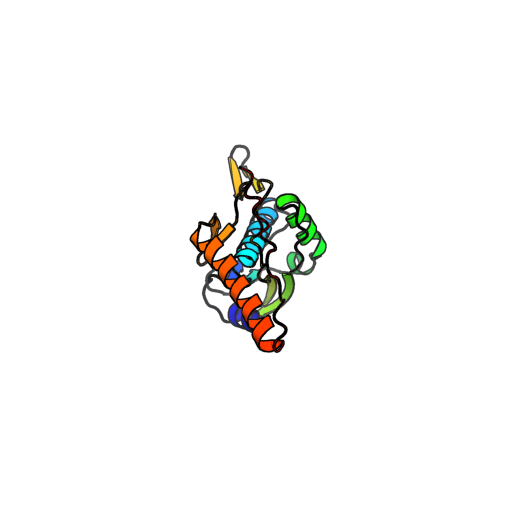25 ? 1.094 12.714 -16.758 1.00 83.75 125 VAL A CA 1
ATOM 964 C C . VAL A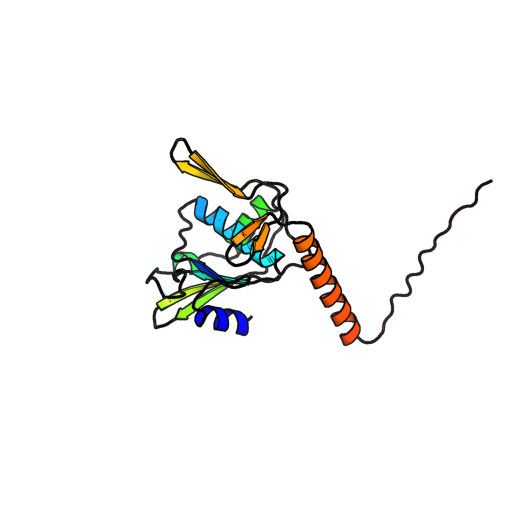 1 125 ? 0.519 13.605 -17.863 1.00 83.75 125 VAL A C 1
ATOM 966 O O . VAL A 1 125 ? -0.600 14.094 -17.756 1.00 83.75 125 VAL A O 1
ATOM 969 N N . SER A 1 126 ? 1.294 13.819 -18.926 1.00 82.94 126 SER A N 1
ATOM 970 C CA . SER A 1 126 ? 0.888 14.444 -20.185 1.00 82.94 126 SER A CA 1
ATOM 971 C C . SER A 1 126 ? 1.892 14.075 -21.281 1.00 82.94 126 SER A C 1
ATOM 973 O O . SER A 1 126 ? 2.953 13.524 -20.975 1.00 82.94 126 SER A O 1
ATOM 975 N N . ASP A 1 127 ? 1.616 14.445 -22.534 1.00 76.75 127 ASP A N 1
ATOM 976 C CA . ASP A 1 127 ? 2.456 14.144 -23.710 1.00 76.75 127 ASP A CA 1
ATOM 977 C C . ASP A 1 127 ? 3.941 14.512 -23.554 1.00 76.75 127 ASP A C 1
ATOM 979 O O . ASP A 1 127 ? 4.801 13.958 -24.234 1.00 76.75 127 ASP A O 1
ATOM 983 N N . ARG A 1 128 ? 4.269 15.455 -22.660 1.00 83.12 128 ARG A N 1
ATOM 984 C CA . ARG A 1 128 ? 5.645 15.929 -22.430 1.00 83.12 128 ARG A CA 1
ATOM 985 C C . ARG A 1 128 ? 6.138 15.756 -20.999 1.00 83.12 128 ARG A C 1
ATOM 987 O O . ARG A 1 128 ? 7.237 16.205 -20.683 1.00 83.12 128 ARG A O 1
ATOM 994 N N . LYS A 1 129 ? 5.342 15.153 -20.114 1.00 88.31 129 LYS A N 1
ATOM 995 C CA . LYS A 1 129 ? 5.684 15.047 -18.695 1.00 88.31 129 LYS A CA 1
ATOM 996 C C . LYS A 1 129 ? 5.479 13.631 -18.199 1.00 88.31 129 LYS A C 1
ATOM 998 O O . LYS A 1 129 ? 4.360 13.130 -18.154 1.00 88.31 129 LYS A O 1
ATOM 1003 N N . GLN A 1 130 ? 6.569 13.024 -17.754 1.00 90.75 130 GLN A N 1
ATOM 1004 C CA . GLN A 1 130 ? 6.539 11.777 -17.004 1.00 90.75 130 GLN A CA 1
ATOM 1005 C C . GLN A 1 130 ? 6.689 12.063 -15.511 1.00 90.75 130 GLN A C 1
ATOM 1007 O O . GLN A 1 130 ? 7.316 13.046 -15.108 1.00 90.75 130 GLN A O 1
ATOM 1012 N N . LYS A 1 131 ? 6.096 11.201 -14.689 1.00 93.00 131 LYS A N 1
ATOM 1013 C CA . LYS A 1 131 ? 6.264 11.200 -13.240 1.00 93.00 131 LYS A CA 1
ATOM 1014 C C . LYS A 1 131 ? 6.709 9.816 -12.796 1.00 93.00 131 LYS A C 1
ATOM 1016 O O . LYS A 1 131 ? 6.172 8.806 -13.241 1.00 93.00 131 LYS A O 1
ATOM 1021 N N . THR A 1 132 ? 7.672 9.799 -11.887 1.00 94.06 132 THR A N 1
ATOM 1022 C CA . THR A 1 132 ? 8.174 8.585 -11.249 1.00 94.06 132 THR A CA 1
ATOM 1023 C C . THR A 1 132 ? 7.485 8.421 -9.900 1.00 94.06 132 THR A C 1
ATOM 1025 O O . THR A 1 132 ? 7.631 9.275 -9.024 1.00 94.06 132 THR A O 1
ATOM 1028 N N . ALA A 1 133 ? 6.719 7.345 -9.726 1.00 94.88 133 ALA A N 1
ATOM 1029 C CA . ALA A 1 133 ? 6.147 6.974 -8.434 1.00 94.88 133 ALA A CA 1
ATOM 1030 C C . ALA A 1 133 ? 7.244 6.506 -7.476 1.00 94.88 133 ALA A C 1
ATOM 1032 O O . ALA A 1 133 ? 7.284 6.951 -6.327 1.00 94.88 133 ALA A O 1
ATOM 1033 N N . PHE A 1 134 ? 8.119 5.626 -7.974 1.00 97.00 134 PHE A N 1
ATOM 1034 C CA . PHE A 1 134 ? 9.237 5.034 -7.251 1.00 97.00 134 PHE A CA 1
ATOM 1035 C C . PHE A 1 134 ? 10.431 4.742 -8.168 1.00 97.00 134 PHE A C 1
ATOM 1037 O O . PHE A 1 134 ? 10.261 4.454 -9.355 1.00 97.00 134 PHE A O 1
ATOM 1044 N N . SER A 1 135 ? 11.637 4.806 -7.606 1.00 97.06 135 SER A N 1
ATOM 1045 C CA . SER A 1 135 ? 12.902 4.575 -8.313 1.00 97.06 135 SER A CA 1
ATOM 1046 C C . SER A 1 135 ? 13.475 3.185 -8.029 1.00 97.06 135 SER A C 1
ATOM 1048 O O . SER A 1 135 ? 13.298 2.642 -6.938 1.00 97.06 135 SER A O 1
ATOM 1050 N N . ALA A 1 136 ? 14.219 2.631 -8.990 1.00 97.50 136 ALA A N 1
ATOM 1051 C CA . ALA A 1 136 ? 14.998 1.412 -8.774 1.00 97.50 136 ALA A CA 1
ATOM 1052 C C . ALA A 1 136 ? 16.090 1.620 -7.705 1.00 97.50 136 ALA A C 1
ATOM 1054 O O . ALA A 1 136 ? 16.605 2.726 -7.531 1.00 97.50 136 ALA A O 1
ATOM 1055 N N . GLY A 1 137 ? 16.425 0.559 -6.972 1.00 97.25 137 GLY A N 1
ATOM 1056 C CA . GLY A 1 137 ? 17.373 0.564 -5.856 1.00 97.25 137 GLY A CA 1
ATOM 1057 C C . GLY A 1 137 ? 16.866 1.266 -4.593 1.00 97.25 137 GLY A C 1
ATOM 1058 O O . GLY A 1 137 ? 17.627 1.430 -3.645 1.00 97.25 137 GLY A O 1
ATOM 1059 N N . THR A 1 138 ? 15.602 1.699 -4.562 1.00 97.56 138 THR A N 1
ATOM 1060 C CA . THR A 1 138 ? 15.053 2.475 -3.444 1.00 97.56 138 THR A CA 1
ATOM 1061 C C . THR A 1 138 ? 14.114 1.622 -2.597 1.00 97.56 138 THR A C 1
ATOM 1063 O O . THR A 1 138 ? 13.240 0.924 -3.113 1.00 97.56 138 THR A O 1
ATOM 1066 N N . VAL A 1 139 ? 14.280 1.707 -1.277 1.00 97.62 139 VAL A N 1
ATOM 1067 C CA . VAL A 1 139 ? 13.351 1.139 -0.293 1.00 97.62 139 VAL A CA 1
ATOM 1068 C C . VAL A 1 139 ? 12.424 2.249 0.167 1.00 97.62 139 VAL A C 1
ATOM 1070 O O . VAL A 1 139 ? 12.899 3.297 0.599 1.00 97.62 139 VAL A O 1
ATOM 1073 N N . TYR A 1 140 ? 11.115 2.031 0.088 1.00 98.12 140 TYR A N 1
ATOM 1074 C CA . TYR A 1 140 ? 10.125 3.008 0.542 1.00 98.12 140 TYR A CA 1
ATOM 1075 C C . TYR A 1 140 ? 9.564 2.624 1.907 1.00 98.12 140 TYR A C 1
ATOM 1077 O O . TYR A 1 140 ? 9.375 1.443 2.199 1.00 98.12 140 TYR A O 1
ATOM 1085 N N . PHE A 1 141 ? 9.288 3.634 2.728 1.00 97.69 141 PHE A N 1
ATOM 1086 C CA . PHE A 1 141 ? 8.692 3.510 4.055 1.00 97.69 141 PHE A CA 1
ATOM 1087 C C . PHE A 1 141 ? 7.587 4.552 4.252 1.00 97.69 141 PHE A C 1
ATOM 1089 O O . PHE A 1 141 ? 7.474 5.531 3.516 1.00 97.69 141 PHE A O 1
ATOM 1096 N N . ARG A 1 142 ? 6.759 4.335 5.275 1.00 95.75 142 ARG A N 1
ATOM 1097 C CA . ARG A 1 142 ? 5.694 5.236 5.708 1.00 95.75 142 ARG A CA 1
ATOM 1098 C C . ARG A 1 142 ? 6.232 6.248 6.710 1.00 95.75 142 ARG A C 1
ATOM 1100 O O . ARG A 1 142 ? 6.561 5.896 7.849 1.00 95.75 142 ARG A O 1
ATOM 1107 N N . HIS A 1 143 ? 6.206 7.517 6.321 1.00 94.25 143 HIS A N 1
ATOM 1108 C CA . HIS A 1 143 ? 6.449 8.669 7.183 1.00 94.25 143 HIS A CA 1
ATOM 1109 C C . HIS A 1 143 ? 5.170 9.493 7.302 1.00 94.25 143 HIS A C 1
ATOM 1111 O O . HIS A 1 143 ? 4.781 10.241 6.405 1.00 94.25 143 HIS A O 1
ATOM 1117 N N . GLY A 1 144 ? 4.463 9.324 8.422 1.00 91.00 144 GLY A N 1
ATOM 1118 C CA . GLY A 1 144 ? 3.122 9.888 8.559 1.00 91.00 144 GLY A CA 1
ATOM 1119 C C . GLY A 1 144 ? 2.197 9.330 7.475 1.00 91.00 144 GLY A C 1
ATOM 1120 O O . GLY A 1 144 ? 2.086 8.120 7.337 1.00 91.00 144 GLY A O 1
ATOM 1121 N N . ALA A 1 145 ? 1.550 10.202 6.708 1.00 90.00 145 ALA A N 1
ATOM 1122 C CA . ALA A 1 145 ? 0.636 9.808 5.634 1.00 90.00 145 ALA A CA 1
ATOM 1123 C C . ALA A 1 145 ? 1.322 9.601 4.267 1.00 90.00 145 ALA A C 1
ATOM 1125 O O . ALA A 1 145 ? 0.642 9.467 3.257 1.00 90.00 145 ALA A O 1
ATOM 1126 N N . LYS A 1 146 ? 2.661 9.621 4.198 1.00 93.62 146 LYS A N 1
ATOM 1127 C CA . LYS A 1 146 ? 3.402 9.566 2.930 1.00 93.62 146 LYS A CA 1
ATOM 1128 C C . LYS A 1 146 ? 4.267 8.320 2.815 1.00 93.62 146 LYS A C 1
ATOM 1130 O O . LYS A 1 146 ? 4.836 7.859 3.803 1.00 93.62 146 LYS A O 1
ATOM 1135 N N . SER A 1 147 ? 4.389 7.834 1.584 1.00 96.56 147 SER A N 1
ATOM 1136 C CA . SER A 1 147 ? 5.306 6.769 1.179 1.00 96.56 147 SER A CA 1
ATOM 1137 C C . SER A 1 147 ? 6.552 7.405 0.556 1.00 96.56 147 SER A C 1
ATOM 1139 O O . SER A 1 147 ? 6.489 7.949 -0.549 1.00 96.56 147 SER A O 1
ATOM 1141 N N . GLU A 1 148 ? 7.667 7.388 1.284 1.00 96.69 148 GLU A N 1
ATOM 1142 C CA . GLU A 1 148 ? 8.891 8.139 0.970 1.00 96.69 148 GLU A CA 1
ATOM 1143 C C . GLU A 1 148 ? 10.124 7.223 0.950 1.00 96.69 148 GLU A C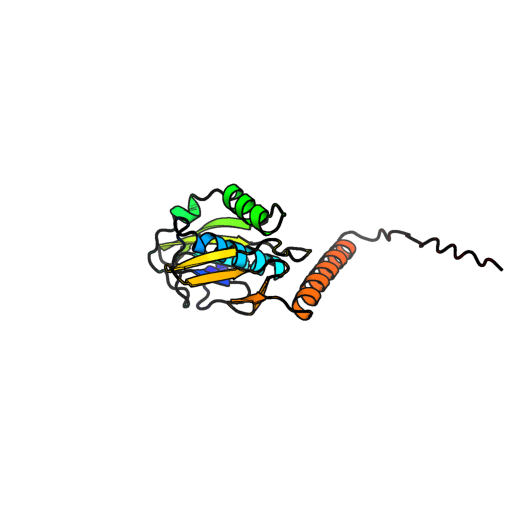 1
ATOM 1145 O O . GLU A 1 148 ? 10.099 6.161 1.582 1.00 96.69 148 GLU A O 1
ATOM 1150 N N . PRO A 1 149 ? 11.206 7.606 0.243 1.00 97.75 149 PRO A N 1
ATOM 1151 C CA . PRO A 1 149 ? 12.477 6.901 0.329 1.00 97.75 149 PRO A CA 1
ATOM 1152 C C . PRO A 1 149 ? 12.943 6.784 1.781 1.00 97.75 149 PRO A C 1
ATOM 1154 O O . PRO A 1 149 ? 12.978 7.766 2.527 1.00 97.75 149 PRO A O 1
ATOM 1157 N N . GLY A 1 150 ? 13.293 5.566 2.171 1.00 95.06 150 GLY A N 1
ATOM 1158 C CA . GLY A 1 150 ? 13.813 5.262 3.490 1.00 95.06 150 GLY A CA 1
ATOM 1159 C C . GLY A 1 150 ? 15.204 5.821 3.708 1.00 95.06 150 GLY A C 1
ATOM 1160 O O . GLY A 1 150 ? 15.996 5.983 2.780 1.00 95.06 150 GLY A O 1
ATOM 1161 N N . ASN A 1 151 ? 15.520 6.047 4.974 1.00 95.00 151 ASN A N 1
ATOM 1162 C CA . ASN A 1 151 ? 16.870 6.343 5.427 1.00 95.00 151 ASN A CA 1
ATOM 1163 C C . ASN A 1 151 ? 17.381 5.234 6.365 1.00 95.00 151 ASN A C 1
ATOM 1165 O O . ASN A 1 151 ? 16.695 4.256 6.673 1.00 95.00 151 ASN A O 1
ATOM 1169 N N . THR A 1 152 ? 18.603 5.406 6.867 1.00 94.44 152 THR A N 1
ATOM 1170 C CA . THR A 1 152 ? 19.254 4.463 7.788 1.00 94.44 152 THR A CA 1
ATOM 1171 C C . THR A 1 152 ? 18.420 4.153 9.034 1.0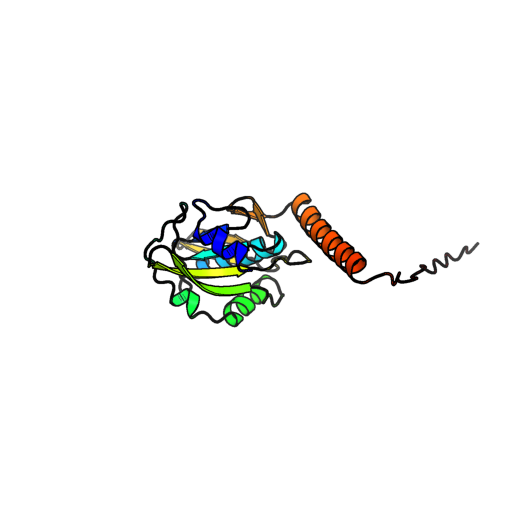0 94.44 152 THR A C 1
ATOM 1173 O O . THR A 1 152 ? 18.455 3.032 9.538 1.00 94.44 152 THR A O 1
ATOM 1176 N N . ASN A 1 153 ? 17.655 5.118 9.549 1.00 94.12 153 ASN A N 1
ATOM 1177 C CA . ASN A 1 153 ? 16.814 4.918 10.725 1.00 94.12 153 ASN A CA 1
ATOM 1178 C C . ASN A 1 153 ? 15.611 4.014 10.429 1.00 94.12 153 ASN A C 1
ATOM 1180 O O . ASN A 1 153 ? 15.170 3.278 11.308 1.00 94.12 153 ASN A O 1
ATOM 1184 N N . ASP A 1 154 ? 15.085 4.048 9.208 1.00 95.25 154 ASP A N 1
ATOM 1185 C CA . ASP A 1 154 ? 13.968 3.189 8.809 1.00 95.25 154 ASP A CA 1
ATOM 1186 C C . ASP A 1 154 ? 14.419 1.739 8.663 1.00 95.25 154 ASP A C 1
ATOM 1188 O O . ASP A 1 154 ? 13.776 0.833 9.198 1.00 95.25 15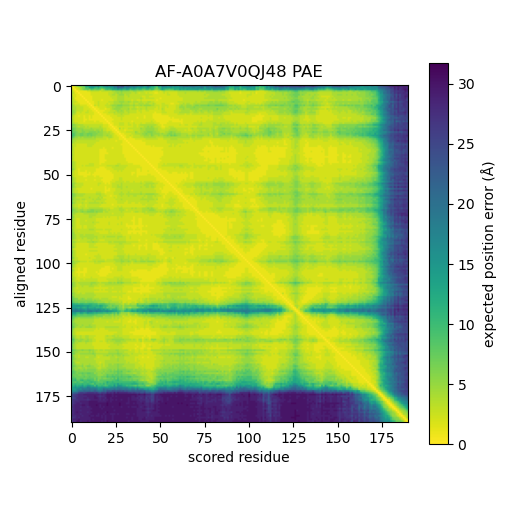4 ASP A O 1
ATOM 1192 N N . LEU A 1 155 ? 15.592 1.536 8.056 1.00 93.12 155 LEU A N 1
ATOM 1193 C CA . LEU A 1 155 ? 16.253 0.232 8.005 1.00 93.12 155 LEU A CA 1
ATOM 1194 C C . LEU A 1 155 ? 16.543 -0.299 9.413 1.00 93.12 155 LEU A C 1
ATOM 1196 O O . LEU A 1 155 ? 16.189 -1.436 9.719 1.00 93.12 155 LEU A O 1
ATOM 1200 N N . ARG A 1 156 ? 17.109 0.537 10.298 1.00 93.50 156 ARG A N 1
ATOM 1201 C CA . ARG A 1 156 ? 17.346 0.177 11.705 1.00 93.50 156 ARG A CA 1
ATOM 1202 C C . ARG A 1 156 ? 16.058 -0.299 12.376 1.00 93.50 156 ARG A C 1
ATOM 1204 O O . ARG A 1 156 ? 16.042 -1.392 12.929 1.00 93.50 156 ARG A O 1
ATOM 1211 N N . LYS A 1 157 ? 14.971 0.474 12.284 1.00 92.62 157 LYS A N 1
ATOM 1212 C CA . LYS A 1 157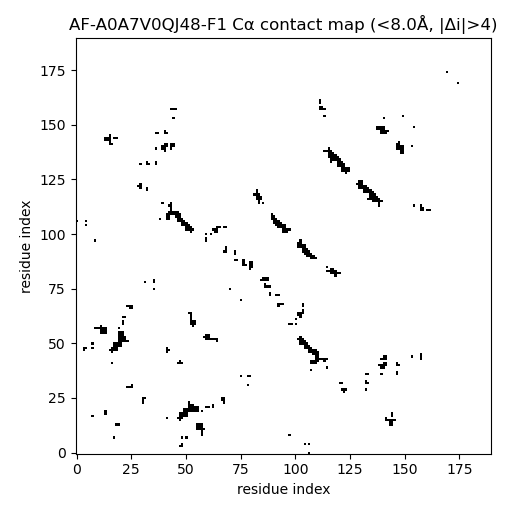 ? 13.675 0.118 12.888 1.00 92.62 157 LYS A CA 1
ATOM 1213 C C . LYS A 1 157 ? 13.100 -1.179 12.325 1.00 92.62 157 LYS A C 1
ATOM 1215 O O . LYS A 1 157 ? 12.455 -1.926 13.059 1.00 92.62 157 LYS A O 1
ATOM 1220 N N . ALA A 1 158 ? 13.279 -1.438 11.030 1.00 91.31 158 ALA A N 1
ATOM 1221 C CA . ALA A 1 158 ? 12.835 -2.687 10.423 1.00 91.31 158 ALA A CA 1
ATOM 1222 C C . ALA A 1 158 ? 13.611 -3.888 10.984 1.00 91.31 158 ALA A C 1
ATOM 1224 O O . ALA A 1 158 ? 12.992 -4.871 11.387 1.00 91.31 158 ALA A O 1
ATOM 1225 N N . ILE A 1 159 ? 14.937 -3.768 11.095 1.00 90.62 159 ILE A N 1
ATOM 1226 C CA . ILE A 1 159 ? 15.809 -4.802 11.669 1.00 90.62 159 ILE A CA 1
ATOM 1227 C C . ILE A 1 159 ? 15.486 -5.026 13.152 1.00 90.62 159 ILE A C 1
ATOM 1229 O O . ILE A 1 159 ? 15.283 -6.161 13.574 1.00 90.62 159 ILE A O 1
ATOM 1233 N N . GLU A 1 160 ? 15.374 -3.956 13.943 1.00 91.75 160 GLU A N 1
ATOM 1234 C CA . GLU A 1 160 ? 15.026 -4.028 15.369 1.00 91.75 160 GLU A CA 1
ATOM 1235 C C . GLU A 1 160 ? 13.680 -4.725 15.589 1.00 91.75 160 GLU A C 1
ATOM 1237 O O . GLU A 1 160 ? 13.571 -5.595 16.452 1.00 91.75 160 GLU A O 1
ATOM 1242 N N . ARG A 1 161 ? 12.670 -4.414 14.764 1.00 89.44 161 ARG A N 1
ATOM 1243 C CA . ARG A 1 161 ? 11.366 -5.090 14.807 1.00 89.44 161 ARG A CA 1
ATOM 1244 C C . ARG A 1 161 ? 11.504 -6.602 14.618 1.00 89.44 161 ARG A C 1
ATOM 1246 O O . ARG A 1 161 ? 10.800 -7.350 15.288 1.00 89.44 161 ARG A O 1
ATOM 1253 N N . GLN A 1 162 ? 12.403 -7.054 13.746 1.00 87.25 162 GLN A N 1
ATOM 1254 C CA . GLN A 1 162 ? 12.639 -8.485 13.547 1.00 87.25 162 GLN A CA 1
ATOM 1255 C C . GLN A 1 162 ? 13.404 -9.140 14.676 1.00 87.25 162 GLN A C 1
ATOM 1257 O O . GLN A 1 162 ? 13.023 -10.226 15.108 1.00 87.25 162 GLN A O 1
ATOM 1262 N N . LEU A 1 163 ? 14.429 -8.473 15.197 1.00 88.75 163 LEU A N 1
ATOM 1263 C CA . LEU A 1 163 ? 15.151 -8.966 16.364 1.00 88.75 163 LEU A CA 1
ATOM 1264 C C . LEU A 1 163 ? 14.205 -9.158 17.554 1.00 88.75 163 LEU A C 1
ATOM 1266 O O . LEU A 1 163 ? 14.282 -10.175 18.235 1.00 88.75 163 LEU A O 1
ATOM 1270 N N . GLU A 1 164 ? 13.272 -8.230 17.769 1.00 87.38 164 GLU A N 1
ATOM 1271 C CA . GLU A 1 164 ? 12.249 -8.352 18.810 1.00 87.38 164 GLU A CA 1
ATOM 1272 C C . GLU A 1 164 ? 11.279 -9.515 18.573 1.00 87.38 164 GLU A C 1
ATOM 1274 O O . GLU A 1 164 ? 10.931 -10.227 19.516 1.00 87.38 164 GLU A O 1
ATOM 1279 N N . THR A 1 165 ? 10.859 -9.758 17.329 1.00 84.62 165 THR A N 1
ATOM 1280 C CA . THR A 1 165 ? 10.027 -10.925 16.994 1.00 84.62 165 THR A CA 1
ATOM 1281 C C . THR A 1 165 ? 10.763 -12.233 17.287 1.00 84.62 165 THR A C 1
ATOM 1283 O O . THR A 1 165 ? 10.205 -13.121 17.932 1.00 84.62 165 THR A O 1
ATOM 1286 N N . ILE A 1 166 ? 12.037 -12.326 16.892 1.00 86.25 166 ILE A N 1
ATOM 1287 C CA . ILE A 1 166 ? 12.884 -13.496 17.157 1.00 86.25 166 ILE A CA 1
ATOM 1288 C C . ILE A 1 166 ? 13.047 -13.703 18.668 1.00 86.25 166 ILE A C 1
ATOM 1290 O O . ILE A 1 166 ? 12.762 -14.792 19.165 1.00 86.25 166 ILE A O 1
ATOM 1294 N N . ARG A 1 167 ? 13.402 -12.654 19.423 1.00 86.88 167 ARG A N 1
ATOM 1295 C CA . ARG A 1 167 ? 13.523 -12.702 20.893 1.00 86.88 167 ARG A CA 1
ATOM 1296 C C . ARG A 1 167 ? 12.253 -13.221 21.564 1.00 86.88 167 ARG A C 1
ATOM 1298 O O . ARG A 1 167 ? 12.331 -14.067 22.451 1.00 86.88 167 ARG A O 1
ATOM 1305 N N . LYS A 1 168 ? 11.079 -12.747 21.135 1.00 86.38 168 LYS A N 1
ATOM 1306 C CA . LYS A 1 168 ? 9.789 -13.206 21.675 1.00 86.38 168 LYS A CA 1
ATOM 1307 C C . LYS A 1 168 ? 9.527 -14.679 21.380 1.00 86.38 168 LYS A C 1
ATOM 1309 O O . LYS A 1 168 ? 9.039 -15.372 22.268 1.00 86.38 168 LYS A O 1
ATOM 1314 N N . SER A 1 169 ? 9.883 -15.161 20.187 1.00 83.00 169 SER A N 1
ATOM 1315 C CA . SER A 1 169 ? 9.749 -16.584 19.847 1.00 83.00 169 SER A CA 1
ATOM 1316 C C . SER A 1 169 ? 10.600 -17.477 20.758 1.00 83.00 169 SER A C 1
ATOM 1318 O O . SER A 1 169 ? 10.110 -18.490 21.245 1.00 83.00 169 SER A O 1
ATOM 1320 N N . TRP A 1 170 ? 11.822 -17.053 21.102 1.00 84.44 170 TRP A N 1
ATOM 1321 C CA . TRP A 1 170 ? 12.692 -17.782 22.034 1.00 84.44 170 TRP A CA 1
ATOM 1322 C C . TRP A 1 170 ? 12.156 -17.802 23.470 1.00 84.44 170 TRP A C 1
ATOM 1324 O O . TRP A 1 170 ? 12.265 -18.818 24.152 1.00 84.44 170 TRP A O 1
ATOM 1334 N N . LEU A 1 171 ? 11.544 -16.705 23.928 1.00 81.94 171 LEU A N 1
ATOM 1335 C CA . LEU A 1 171 ? 10.941 -16.626 25.265 1.00 81.94 171 LEU A CA 1
ATOM 1336 C C . LEU A 1 171 ? 9.661 -17.463 25.396 1.00 81.94 171 LEU A C 1
ATOM 1338 O O . LEU A 1 171 ? 9.376 -17.968 26.477 1.00 81.94 171 LEU A O 1
ATOM 1342 N N . GLN A 1 172 ? 8.893 -17.614 24.315 1.00 74.50 172 GLN A N 1
ATOM 1343 C CA . GLN A 1 172 ? 7.679 -18.440 24.291 1.00 74.50 172 GLN A CA 1
ATOM 1344 C C . GLN A 1 172 ? 7.979 -19.928 24.054 1.00 74.50 172 GLN A C 1
ATOM 1346 O O . GLN A 1 172 ? 7.189 -20.773 24.462 1.00 74.50 172 GLN A O 1
ATOM 1351 N N . GLY A 1 173 ? 9.111 -20.240 23.416 1.00 62.50 173 GLY A N 1
ATOM 1352 C CA . GLY A 1 173 ? 9.504 -21.596 23.033 1.00 62.50 173 GLY A CA 1
ATOM 1353 C C . GLY A 1 173 ? 10.221 -22.424 24.103 1.00 62.50 173 GLY A C 1
ATOM 1354 O O . GLY A 1 173 ? 10.376 -23.615 23.888 1.00 62.50 173 GLY A O 1
ATOM 1355 N N . GLY A 1 174 ? 10.640 -21.842 25.234 1.00 52.00 174 GLY A N 1
ATOM 1356 C CA . GLY A 1 174 ? 11.305 -22.575 26.319 1.00 52.00 174 GLY A CA 1
ATOM 1357 C C . GLY A 1 174 ? 12.638 -23.222 25.911 1.00 52.00 174 GLY A C 1
ATOM 1358 O O . GLY A 1 174 ? 12.672 -24.351 25.453 1.00 52.00 174 GLY A O 1
ATOM 1359 N N . SER A 1 175 ? 13.745 -22.509 26.139 1.00 53.31 175 SER A N 1
ATOM 1360 C CA . SER A 1 175 ? 15.107 -23.057 26.294 1.00 53.31 175 SER A CA 1
ATOM 1361 C C . SER A 1 175 ? 15.495 -24.270 25.427 1.00 53.31 175 SER A C 1
ATOM 1363 O O . SER A 1 175 ? 15.682 -25.365 25.946 1.00 53.31 175 SER A O 1
ATOM 1365 N N . GLU A 1 176 ? 15.785 -24.048 24.149 1.00 52.69 176 GLU A N 1
ATOM 1366 C CA . GLU A 1 176 ? 16.863 -24.787 23.488 1.00 52.69 176 GLU A CA 1
ATOM 1367 C C . GLU A 1 176 ? 17.832 -23.769 22.901 1.00 52.69 176 GLU A C 1
ATOM 1369 O O . GLU A 1 176 ? 17.612 -23.173 21.850 1.00 52.69 176 GLU A O 1
ATOM 1374 N N . SER A 1 177 ? 18.898 -23.509 23.654 1.00 51.28 177 SER A N 1
ATOM 1375 C CA . SER A 1 177 ? 20.049 -22.746 23.191 1.00 51.28 177 SER A CA 1
ATOM 1376 C C . SER A 1 177 ? 20.699 -23.523 22.044 1.00 51.28 177 SER A C 1
ATOM 1378 O O . SER A 1 177 ? 21.198 -24.623 22.295 1.00 51.28 177 SER A O 1
ATOM 1380 N N . PRO A 1 178 ? 20.781 -22.997 20.809 1.00 48.19 178 PRO A N 1
ATOM 1381 C CA . PRO A 1 178 ? 21.606 -23.627 19.793 1.00 48.19 178 PRO A CA 1
ATOM 1382 C C . PRO A 1 178 ? 23.060 -23.499 20.252 1.00 48.19 178 PRO A C 1
ATOM 1384 O O . PRO A 1 178 ? 23.617 -22.400 20.290 1.00 48.19 178 PRO A O 1
ATOM 1387 N N . SER A 1 179 ? 23.678 -24.611 20.654 1.00 45.94 179 SER A N 1
ATOM 1388 C CA . SER A 1 179 ? 25.092 -24.669 21.021 1.00 45.94 179 SER A CA 1
ATOM 1389 C C . SER A 1 179 ? 25.958 -24.557 19.765 1.00 45.94 179 SER A C 1
ATOM 1391 O O . SER A 1 179 ? 26.626 -25.507 19.361 1.00 45.94 179 SER A O 1
ATOM 1393 N N . TRP A 1 180 ? 25.936 -23.406 19.102 1.00 40.41 180 TRP A N 1
ATOM 1394 C CA . TRP A 1 180 ? 26.868 -23.125 18.024 1.00 40.41 180 TRP A CA 1
ATOM 1395 C C . TRP A 1 180 ? 28.098 -22.435 18.610 1.00 40.41 180 TRP A C 1
ATOM 1397 O O . TRP A 1 180 ? 28.088 -21.237 18.892 1.00 40.41 180 TRP A O 1
ATOM 1407 N N . LYS A 1 181 ? 29.166 -23.208 18.830 1.00 42.12 181 LYS A N 1
ATOM 1408 C CA . LYS A 1 181 ? 30.509 -22.644 18.981 1.00 42.12 181 LYS A CA 1
ATOM 1409 C C . LYS A 1 181 ? 31.098 -22.484 17.576 1.00 42.12 181 LYS A C 1
ATOM 1411 O O . LYS A 1 181 ? 31.245 -23.499 16.895 1.00 42.12 181 LYS A O 1
ATOM 1416 N N . PRO A 1 182 ? 31.460 -21.270 17.126 1.00 43.19 182 PRO A N 1
ATOM 1417 C CA . PRO A 1 182 ? 32.292 -21.143 15.943 1.00 43.19 182 PRO A CA 1
ATOM 1418 C C . PRO A 1 182 ? 33.619 -21.852 16.221 1.00 43.19 182 PRO A C 1
ATOM 1420 O O . PRO A 1 182 ? 34.368 -21.447 17.111 1.00 43.19 182 PRO A O 1
ATOM 1423 N N . ASN A 1 183 ? 33.913 -22.909 15.462 1.00 49.75 183 ASN A N 1
ATOM 1424 C CA . ASN A 1 183 ? 35.262 -23.458 15.365 1.00 49.75 183 ASN A CA 1
ATOM 1425 C C . ASN A 1 183 ? 36.127 -22.438 14.624 1.00 49.75 183 ASN A C 1
ATOM 1427 O O . ASN A 1 183 ? 36.354 -22.543 13.421 1.00 49.75 183 ASN A O 1
ATOM 1431 N N . LEU A 1 184 ? 36.590 -21.422 15.349 1.00 46.84 184 LEU A N 1
ATOM 1432 C CA . LEU A 1 184 ? 37.614 -20.513 14.866 1.00 46.84 184 LEU A CA 1
ATOM 1433 C C . LEU A 1 184 ? 38.963 -21.235 14.980 1.00 46.84 184 LEU A C 1
ATOM 1435 O O . LEU A 1 184 ? 39.721 -21.040 15.926 1.00 46.84 184 LEU A O 1
ATOM 1439 N N . HIS A 1 185 ? 39.235 -22.132 14.035 1.00 49.84 185 HIS A N 1
ATOM 1440 C CA . HIS A 1 185 ? 40.589 -22.620 13.814 1.00 49.84 185 HIS A CA 1
ATOM 1441 C C . HIS A 1 185 ? 41.332 -21.510 13.066 1.00 49.84 185 HIS A C 1
ATOM 1443 O O . HIS A 1 185 ? 41.221 -21.390 11.849 1.00 49.84 185 HIS A O 1
ATOM 1449 N N . ILE A 1 186 ? 42.018 -20.641 13.809 1.00 57.09 186 ILE A N 1
ATOM 1450 C CA . ILE A 1 186 ? 43.011 -19.733 13.235 1.00 57.09 186 ILE A CA 1
ATOM 1451 C C . ILE A 1 186 ? 44.294 -20.560 13.104 1.00 57.09 186 ILE A C 1
ATOM 1453 O O . ILE A 1 186 ? 44.879 -20.902 14.134 1.00 57.09 186 ILE A O 1
ATOM 1457 N N . PRO A 1 187 ? 44.747 -20.922 11.892 1.00 53.34 187 PRO A N 1
ATOM 1458 C CA . PRO A 1 187 ? 46.065 -21.506 11.746 1.00 53.34 187 PRO A CA 1
ATOM 1459 C C . PRO A 1 187 ? 47.087 -20.401 12.019 1.00 53.34 187 PRO A C 1
ATOM 1461 O O . PRO A 1 187 ? 47.247 -19.466 11.237 1.00 53.34 187 PRO A O 1
ATOM 1464 N N . ILE A 1 188 ? 47.770 -20.497 13.155 1.00 54.81 188 ILE A N 1
ATOM 1465 C CA . ILE A 1 188 ? 49.048 -19.820 13.369 1.00 54.81 188 ILE A CA 1
ATOM 1466 C C . ILE A 1 188 ? 50.087 -20.595 12.554 1.00 54.81 188 ILE A C 1
ATOM 1468 O O . ILE A 1 188 ? 50.625 -21.599 13.010 1.00 54.81 188 ILE A O 1
ATOM 1472 N N . GLY A 1 189 ? 50.282 -20.173 11.304 1.00 55.75 189 GLY A N 1
ATOM 1473 C CA . GLY A 1 189 ? 51.408 -20.586 10.470 1.00 55.75 189 GLY A CA 1
ATOM 1474 C C . GLY A 1 189 ? 52.555 -19.599 10.658 1.00 55.75 189 GLY A C 1
ATOM 1475 O O . GLY A 1 189 ? 52.348 -18.399 10.474 1.00 55.75 189 GLY A O 1
ATOM 1476 N N . GLY A 1 190 ? 53.704 -20.119 11.099 1.00 46.56 190 GLY A N 1
ATOM 1477 C CA . GLY A 1 190 ? 54.976 -19.397 11.182 1.00 46.56 190 GLY A CA 1
ATOM 1478 C C . GLY A 1 190 ? 55.708 -19.289 9.853 1.00 46.56 190 GLY A C 1
ATOM 1479 O O . GLY A 1 190 ? 55.134 -19.686 8.814 1.00 46.56 190 GLY A O 1
#

Solvent-accessible surface area (backbone atoms only — not comparable to full-atom values): 10659 Å² total; per-residue (Å²): 111,73,69,58,56,54,49,52,72,71,33,60,53,60,33,55,48,29,43,57,29,45,67,80,54,80,88,41,76,55,44,53,38,49,48,49,47,46,50,48,4,21,14,33,59,61,15,30,35,40,36,34,17,15,35,74,56,46,46,73,62,80,39,79,34,57,80,60,66,74,50,58,67,65,62,54,18,54,56,39,20,74,31,41,78,43,85,59,70,64,54,48,79,46,83,46,74,53,96,89,40,60,26,27,32,41,42,32,46,48,47,64,68,72,66,45,26,68,39,60,36,69,37,76,80,48,103,89,38,75,46,70,70,46,52,48,82,38,39,38,24,45,60,49,78,40,68,40,78,55,53,74,68,53,55,49,53,30,50,51,55,39,53,51,53,53,53,50,51,52,70,74,64,61,84,80,78,81,86,78,73,81,83,77,78,73,82,86,75,130

Nearest PDB structures (foldseek):
  3lmm-assembly2_B  TM=6.403E-01  e=1.289E-07  Corynebacterium diphtheriae
  3lmm-assembly1_A  TM=6.371E-01  e=1.857E-07  Corynebacterium diphtheriae
  5yd0-assembly1_A  TM=4.676E-01  e=6.801E-04  Rattus norvegicus
  5yd0-assembly1_C  TM=4.254E-01  e=2.277E-04  Rattus norvegicus
  7ppj-assembly1_A  TM=5.493E-01  e=6.851E-03  Homo sapiens

Radius of gyration: 20.24 Å; Cα contacts (8 Å, |Δi|>4): 335; chains: 1; bounding box: 79×41×50 Å

Foldseek 3Di:
DVVQVVCQLPAQAFWQAEAEALAADPVALVSLLLVLLVLLQQQLAFWHKYKYQADRRRDGNLDDCCVVQVDDLQVNQVSNCVFQVDRDSQWDWDWDDHPRHIIIMITHGHDLQRTFTQAWRWDDPDPPDIDTSDHHRFGWHGDTNDTHTDDPVSNVVSNVVNVVVVVVCDVVVPDDDPPDDPPPPDPPDD

Sequence (190 aa):
MKNLIQRALVAKRESKYIDFKSRLDFSEPHSWCEIVKDIIAMANSGGGVLVIGLDNKGNPTGFDPAPVLDLDEAVVTDCIEKYTGIQFDAFTISEQTKKGYRLAVIFVEGVSIPIVFIKPGTYAVSDRKQKTAFSAGTVYFRHGAKSEPGNTNDLRKAIERQLETIRKSWLQGGSESPSWKPNLHIPIGG

Mean predicted aligned error: 7.4 Å

pLDDT: mean 89.58, std 13.85, range [40.41, 98.31]

Secondary structure (DSSP, 8-state):
-HHHHHHHHH-SS-BTTEEEES---TTSHHHHHHHHHHHHHHHHTTEEEEEETB-TTS-B-----HHHHTS-HHHHHHHHHHHHSS----EEEEEEEETTEEEEEEEEEPPSSPPEESS-EEEEEETTEEEEEE-TTEEEEEETTEEEE--HHHHHHHHHHHHHHHHHHHHHH-----------------